Protein AF-A0A966Y9G6-F1 (afdb_monomer)

Foldseek 3Di:
DVVVLVVLVCCCPVVVDPSCSVVAAPDWDFAAAPPRDIDGANDPPGPLWDWQKFWAFPPQETASDQADPPTWWDKDKQAPVDPFDWGKHKYFFFQFKWKFWHKKKWKWWKAKQFQKFKKKKWKWKAALVGDIDTFWIKIDIQQFQAFDPVPADNRGTHTDRPGGGTGDRPGIDIHMIIIDTGTYIRGGRIMIMMMIGQALPDDDPDPVSVVVHDDDGDHHMMMMITTCHPVTGIIMITTINDDCSPRPRPQDDPDPNDDDVVLVVVCVVVQLLQQCADVVLVGNVHDPVVNVVVLVVVCVVPNNSSVQSSQQSVQLNCQCPVDDPVSNCVQRVPPRHDTDDDGPDPPDDWDDPPDDIDD

Nearest PDB structures (foldseek):
  3ib3-assembly2_B  TM=8.343E-01  e=1.376E-18  Staphylococcus aureus subsp. aureus COL
  3i2i-assembly1_A-2  TM=7.876E-01  e=1.820E-18  Rhodococcus sp. MB1 'Bresler 1999'
  1l7q-assembly1_A  TM=7.956E-01  e=2.153E-18  Rhodococcus sp. MB1
  9k48-assembly1_A  TM=7.858E-01  e=2.692E-18  Rhodococcus sp. MB1 'Bresler 1999'
  4p08-assembly1_A  TM=7.823E-01  e=4.979E-18  Rhodococcus sp. MB1

Structure (mmCIF, N/CA/C/O backbone):
data_AF-A0A966Y9G6-F1
#
_entry.id   AF-A0A966Y9G6-F1
#
loop_
_atom_site.group_PDB
_atom_site.id
_atom_site.type_symbol
_atom_site.label_atom_id
_atom_site.label_alt_id
_atom_site.label_comp_id
_atom_site.label_asym_id
_atom_site.label_entity_id
_atom_site.label_seq_id
_atom_site.pdbx_PDB_ins_code
_atom_site.Cartn_x
_atom_site.Cartn_y
_atom_site.Cartn_z
_atom_site.occupancy
_atom_site.B_iso_or_equiv
_atom_site.auth_seq_id
_atom_site.auth_comp_id
_atom_site.auth_asym_id
_atom_site.auth_atom_id
_atom_site.pdbx_PDB_model_num
ATOM 1 N N . GLN A 1 1 ? 2.315 17.376 25.810 1.00 53.72 1 GLN A N 1
ATOM 2 C CA . GLN A 1 1 ? 1.735 16.087 26.244 1.00 53.72 1 GLN A CA 1
ATOM 3 C C . GLN A 1 1 ? 2.828 15.074 26.586 1.00 53.72 1 GLN A C 1
ATOM 5 O O . GLN A 1 1 ? 2.865 14.644 27.729 1.00 53.72 1 GLN A O 1
ATOM 10 N N . TYR A 1 2 ? 3.790 14.818 25.686 1.00 60.12 2 TYR A N 1
ATOM 11 C CA . TYR A 1 2 ? 4.911 13.884 25.912 1.00 60.12 2 TYR A CA 1
ATOM 12 C C . TYR A 1 2 ? 5.697 14.087 27.218 1.00 60.12 2 TYR A C 1
ATOM 14 O O . TYR A 1 2 ? 5.968 13.121 27.918 1.00 60.12 2 TYR A O 1
ATOM 22 N N . ALA A 1 3 ? 5.987 15.334 27.609 1.00 72.00 3 ALA A N 1
ATOM 23 C CA . ALA A 1 3 ? 6.750 15.610 28.831 1.00 72.00 3 ALA A CA 1
ATOM 24 C C . ALA A 1 3 ? 6.091 15.055 30.112 1.00 72.00 3 ALA A C 1
ATOM 26 O O . ALA A 1 3 ? 6.795 14.585 31.000 1.00 72.00 3 ALA A O 1
ATOM 27 N N . PHE A 1 4 ? 4.755 15.063 30.207 1.00 81.69 4 PHE A N 1
ATOM 28 C CA . PHE A 1 4 ? 4.053 14.553 31.390 1.00 81.69 4 PHE A CA 1
ATOM 29 C C . PHE A 1 4 ? 4.062 13.024 31.457 1.00 81.69 4 PHE A C 1
ATOM 31 O O . PHE A 1 4 ? 4.196 12.464 32.540 1.00 81.69 4 PHE A O 1
ATOM 38 N N . GLU A 1 5 ? 3.954 12.343 30.316 1.00 83.88 5 GLU A N 1
ATOM 39 C CA . GLU A 1 5 ? 4.012 10.878 30.269 1.00 83.88 5 GLU A CA 1
ATOM 40 C C . GLU A 1 5 ? 5.420 10.365 30.546 1.00 83.88 5 GLU A C 1
ATOM 42 O O . GLU A 1 5 ? 5.580 9.457 31.359 1.00 83.88 5 GLU A O 1
ATOM 47 N N . SER A 1 6 ? 6.443 11.006 29.969 1.00 87.94 6 SER A N 1
ATOM 48 C CA . SER A 1 6 ? 7.838 10.687 30.279 1.00 87.94 6 SER A CA 1
ATOM 49 C C . SER A 1 6 ? 8.142 10.888 31.765 1.00 87.94 6 SER A C 1
ATOM 51 O O . SER A 1 6 ? 8.786 10.038 32.372 1.00 87.94 6 SER A O 1
ATOM 53 N N . LEU A 1 7 ? 7.642 11.966 32.383 1.00 92.00 7 LEU A N 1
ATOM 54 C CA . LEU A 1 7 ? 7.804 12.187 33.823 1.00 92.00 7 LEU A CA 1
ATOM 55 C C . LEU A 1 7 ? 7.088 11.122 34.659 1.00 92.00 7 LEU A C 1
ATOM 57 O O . LEU A 1 7 ? 7.701 10.595 35.578 1.00 92.00 7 LEU A O 1
ATOM 61 N N . ARG A 1 8 ? 5.838 10.756 34.336 1.00 91.44 8 ARG A N 1
ATOM 62 C CA . ARG A 1 8 ? 5.116 9.677 35.042 1.00 91.44 8 ARG A CA 1
ATOM 63 C C . ARG A 1 8 ? 5.851 8.340 34.951 1.00 91.44 8 ARG A C 1
ATOM 65 O O . ARG A 1 8 ? 5.921 7.627 35.949 1.00 91.44 8 ARG A O 1
ATOM 72 N N . TRP A 1 9 ? 6.408 8.025 33.781 1.00 92.75 9 TRP A N 1
ATOM 73 C CA . TRP A 1 9 ? 7.211 6.824 33.558 1.00 92.75 9 TRP A CA 1
ATOM 74 C C . TRP A 1 9 ? 8.491 6.829 34.397 1.00 92.75 9 TRP A C 1
ATOM 76 O O . TRP A 1 9 ? 8.753 5.885 35.140 1.00 92.75 9 TRP A O 1
ATOM 86 N N . PHE A 1 10 ? 9.277 7.907 34.329 1.00 95.00 10 PHE A N 1
ATOM 87 C CA . PHE A 1 10 ? 10.514 8.008 35.100 1.00 95.00 10 PHE A CA 1
ATOM 88 C C . PHE A 1 10 ? 10.262 8.071 36.607 1.00 95.00 10 PHE A C 1
ATOM 90 O O . PHE A 1 10 ? 11.001 7.448 37.360 1.00 95.00 10 PHE A O 1
ATOM 97 N N . ASP A 1 11 ? 9.221 8.758 37.070 1.00 95.69 11 ASP A N 1
ATOM 98 C CA . ASP A 1 11 ? 8.869 8.786 38.491 1.00 95.69 11 ASP A CA 1
ATOM 99 C C . ASP A 1 11 ? 8.455 7.398 38.998 1.00 95.69 11 ASP A C 1
ATOM 101 O O . ASP A 1 11 ? 8.814 7.034 40.119 1.00 95.69 11 ASP A O 1
ATOM 105 N N . HIS A 1 12 ? 7.786 6.595 38.168 1.00 95.06 12 HIS A N 1
ATOM 106 C CA . HIS A 1 12 ? 7.471 5.211 38.509 1.00 95.06 12 HIS A CA 1
ATOM 107 C C . HIS A 1 12 ? 8.729 4.352 38.649 1.00 95.06 12 HIS A C 1
ATOM 109 O O . HIS A 1 12 ? 8.988 3.794 39.714 1.00 95.06 12 HIS A O 1
ATOM 115 N N . TRP A 1 13 ? 9.561 4.303 37.608 1.00 95.69 13 TRP A N 1
ATOM 116 C CA . TRP A 1 13 ? 10.698 3.381 37.561 1.00 95.69 13 TRP A CA 1
ATOM 117 C C . TRP A 1 13 ? 11.932 3.851 38.334 1.00 95.69 13 TRP A C 1
ATOM 119 O O . TRP A 1 13 ? 12.665 3.025 38.871 1.00 95.69 13 TRP A O 1
ATOM 129 N N . LEU A 1 14 ? 12.191 5.160 38.389 1.00 97.19 14 LEU A N 1
ATOM 130 C CA . LEU A 1 14 ? 13.406 5.714 39.001 1.00 97.19 14 LEU A CA 1
ATOM 131 C C . LEU A 1 14 ? 13.189 6.207 40.431 1.00 97.19 14 LEU A C 1
ATOM 133 O O . LEU A 1 14 ? 14.146 6.237 41.202 1.00 97.19 14 LEU A O 1
ATOM 137 N N . LYS A 1 15 ? 11.965 6.617 40.793 1.00 96.38 15 LYS A N 1
ATOM 138 C CA . LYS A 1 15 ? 11.650 7.106 42.149 1.00 96.38 15 LYS A CA 1
ATOM 139 C C . LYS A 1 15 ? 10.770 6.149 42.952 1.00 96.38 15 LYS A C 1
ATOM 141 O O . LYS A 1 15 ? 10.611 6.366 44.148 1.00 96.38 15 LYS A O 1
ATOM 146 N N . GLY A 1 16 ? 10.225 5.103 42.326 1.00 94.88 16 GLY A N 1
ATOM 147 C CA . GLY A 1 16 ? 9.332 4.147 42.983 1.00 94.88 16 GLY A CA 1
ATOM 148 C C . GLY A 1 16 ? 7.951 4.723 43.309 1.00 94.88 16 GLY A C 1
ATOM 149 O O . GLY A 1 16 ? 7.267 4.195 44.183 1.00 94.88 16 GLY A O 1
ATOM 150 N N . ASN A 1 17 ? 7.545 5.813 42.650 1.00 96.62 17 ASN A N 1
ATOM 151 C CA . ASN A 1 17 ? 6.238 6.421 42.874 1.00 96.62 17 ASN A CA 1
ATOM 152 C C . ASN A 1 17 ? 5.146 5.638 42.130 1.00 96.62 17 ASN A C 1
ATOM 154 O O . ASN A 1 17 ? 5.299 5.291 40.959 1.00 96.62 17 ASN A O 1
ATOM 158 N N . ASP A 1 18 ? 3.992 5.435 42.758 1.00 93.19 18 ASP A N 1
ATOM 159 C CA . ASP A 1 18 ? 2.810 5.001 42.016 1.00 93.19 18 ASP A CA 1
ATOM 160 C C . ASP A 1 18 ? 2.221 6.194 41.251 1.00 93.19 18 ASP A C 1
ATOM 162 O O . ASP A 1 18 ? 1.595 7.088 41.821 1.00 93.19 18 ASP A O 1
ATOM 166 N N . THR A 1 19 ? 2.497 6.250 39.948 1.00 91.94 19 THR A N 1
ATOM 167 C CA . THR A 1 19 ? 2.011 7.305 39.052 1.00 91.94 19 THR A CA 1
ATOM 168 C C . THR A 1 19 ? 0.819 6.851 38.206 1.00 91.94 19 THR A C 1
ATOM 170 O O . THR A 1 19 ? 0.381 7.608 37.329 1.00 91.94 19 THR A O 1
ATOM 173 N N . GLY A 1 20 ? 0.337 5.614 38.397 1.00 90.81 20 GLY A N 1
ATOM 174 C CA . GLY A 1 20 ? -0.663 4.950 37.553 1.00 90.81 20 GLY A CA 1
ATOM 175 C C . GLY A 1 20 ? -0.256 4.810 36.080 1.00 90.81 20 GLY A C 1
ATOM 176 O O . GLY A 1 20 ? -1.109 4.730 35.197 1.00 90.81 20 GLY A O 1
ATOM 177 N N . VAL A 1 21 ? 1.044 4.920 35.757 1.00 88.75 21 VAL A N 1
ATOM 178 C CA . VAL A 1 21 ? 1.527 4.844 34.362 1.00 88.75 21 VAL A CA 1
ATOM 179 C C . VAL A 1 21 ? 1.330 3.449 33.767 1.00 88.75 21 VAL A C 1
ATOM 181 O O . VAL A 1 21 ? 1.119 3.339 32.565 1.00 88.75 21 VAL A O 1
ATOM 184 N N . MET A 1 22 ? 1.330 2.421 34.619 1.00 90.38 22 MET A N 1
ATOM 185 C CA . MET A 1 22 ? 1.105 1.023 34.247 1.00 90.38 22 MET A CA 1
ATOM 186 C C . MET A 1 22 ? -0.384 0.650 34.138 1.00 90.38 22 MET A C 1
ATOM 188 O O . MET A 1 22 ? -0.691 -0.442 33.680 1.00 90.38 22 MET A O 1
ATOM 192 N N . ASP A 1 23 ? -1.301 1.543 34.528 1.00 90.38 23 ASP A N 1
ATOM 193 C CA . ASP A 1 23 ? -2.754 1.310 34.433 1.00 90.38 23 ASP A CA 1
ATOM 194 C C . ASP A 1 23 ? -3.323 1.710 33.060 1.00 90.38 23 ASP A C 1
ATOM 196 O O . ASP A 1 23 ? -4.492 1.470 32.754 1.00 90.38 23 ASP A O 1
ATOM 200 N N . GLY A 1 24 ? -2.519 2.417 32.261 1.00 83.06 24 GLY A N 1
ATOM 201 C CA . GLY A 1 24 ? -2.896 2.894 3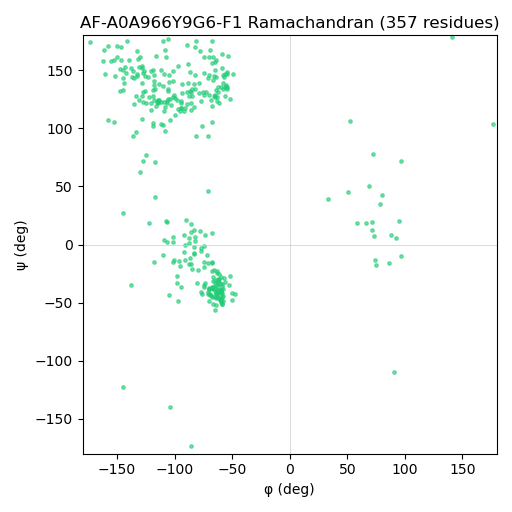0.938 1.00 83.06 24 GLY A CA 1
ATOM 202 C C . GLY A 1 24 ? -2.733 1.828 29.850 1.00 83.06 24 GLY A C 1
ATOM 203 O O . GLY A 1 24 ? -2.133 0.786 30.083 1.00 83.06 24 GLY A O 1
ATOM 204 N N . PRO A 1 25 ? -3.239 2.098 28.637 1.00 88.31 25 PRO A N 1
ATOM 205 C CA . PRO A 1 25 ? -3.020 1.224 27.487 1.00 88.31 25 PRO A CA 1
ATOM 206 C C . PRO A 1 25 ? -1.540 1.188 27.080 1.00 88.31 25 PRO A C 1
ATOM 208 O O . PRO A 1 25 ? -0.871 2.229 27.096 1.00 88.31 25 PRO A O 1
ATOM 211 N N . ASP A 1 26 ? -1.081 0.019 26.627 1.00 89.88 26 ASP A N 1
ATOM 212 C CA . ASP A 1 26 ? 0.295 -0.219 26.168 1.00 89.88 26 ASP A CA 1
ATOM 213 C C . ASP A 1 26 ? 0.657 0.634 24.944 1.00 89.88 26 ASP A C 1
ATOM 215 O O . ASP A 1 26 ? 1.797 1.079 24.791 1.00 89.88 26 ASP A O 1
ATOM 219 N N . VAL A 1 27 ? -0.330 0.929 24.090 1.00 92.12 27 VAL A N 1
ATOM 220 C CA . VAL A 1 27 ? -0.160 1.744 22.886 1.00 92.12 27 VAL A CA 1
ATOM 221 C C . VAL A 1 27 ? -1.144 2.908 22.881 1.00 92.12 27 VAL A C 1
ATOM 223 O O . VAL A 1 27 ? -2.350 2.740 23.075 1.00 92.12 27 VAL A O 1
ATOM 226 N N . ARG A 1 28 ? -0.631 4.111 22.597 1.00 90.50 28 ARG A N 1
ATOM 227 C CA . ARG A 1 28 ? -1.431 5.303 22.281 1.00 90.50 28 ARG A CA 1
ATOM 228 C C . ARG A 1 28 ? -0.905 5.966 21.023 1.00 90.50 28 ARG A C 1
ATOM 230 O O . ARG A 1 28 ? 0.264 6.335 20.954 1.00 90.50 28 ARG A O 1
ATOM 237 N N . LEU A 1 29 ? -1.785 6.137 20.046 1.00 91.50 29 LEU A N 1
ATOM 238 C CA . LEU A 1 29 ? -1.455 6.691 18.739 1.00 91.50 29 LEU A CA 1
ATOM 239 C C . LEU A 1 29 ? -2.469 7.759 18.335 1.00 91.50 29 LEU A C 1
ATOM 241 O O . LEU A 1 29 ? -3.643 7.694 18.701 1.00 91.50 29 LEU A O 1
ATOM 245 N N . PHE A 1 30 ? -1.998 8.763 17.606 1.00 90.56 30 PHE A N 1
ATOM 246 C CA . PHE A 1 30 ? -2.841 9.827 17.076 1.00 90.56 30 PHE A CA 1
ATOM 247 C C . PHE A 1 30 ? -3.265 9.467 15.654 1.00 90.56 30 PHE A C 1
ATOM 249 O O . PHE A 1 30 ? -2.411 9.229 14.800 1.00 90.56 30 PHE A O 1
ATOM 256 N N . VAL A 1 31 ? -4.571 9.418 15.406 1.00 92.75 31 VAL A N 1
ATOM 257 C CA . VAL A 1 31 ? -5.126 9.025 14.110 1.00 92.75 31 VAL A CA 1
ATOM 258 C C . VAL A 1 31 ? -5.387 10.273 13.273 1.00 92.75 31 VAL A C 1
ATOM 260 O O . VAL A 1 31 ? -6.193 11.133 13.631 1.00 92.75 31 VAL A O 1
ATOM 263 N N . THR A 1 32 ? -4.694 10.376 12.141 1.00 92.06 32 THR A N 1
ATOM 264 C CA . THR A 1 32 ? -4.855 11.485 11.188 1.00 92.06 32 THR A CA 1
ATOM 265 C C . THR A 1 32 ? -5.946 11.190 10.152 1.00 92.06 32 THR A C 1
ATOM 267 O O . THR A 1 32 ? -6.507 10.097 10.130 1.00 92.06 32 THR A O 1
ATOM 270 N N . GLY A 1 33 ? -6.317 12.174 9.326 1.00 84.62 33 GLY A N 1
ATOM 271 C CA . GLY A 1 33 ? -7.320 12.016 8.256 1.00 84.62 33 GLY A CA 1
ATOM 272 C C . GLY A 1 33 ? -8.781 11.926 8.725 1.00 84.62 33 GLY A C 1
ATOM 273 O O . GLY A 1 33 ? -9.696 12.087 7.922 1.00 84.62 33 GLY A O 1
ATOM 274 N N . GLY A 1 34 ? -9.015 11.719 10.024 1.00 81.94 34 GLY A N 1
ATOM 275 C CA . GLY A 1 34 ? -10.329 11.736 10.670 1.00 81.94 34 GLY A CA 1
ATOM 276 C C . GLY A 1 34 ? -10.596 13.009 11.478 1.00 81.94 34 GLY A C 1
ATOM 277 O O . GLY A 1 34 ? -10.224 14.111 11.091 1.00 81.94 34 GLY A O 1
ATOM 278 N N . ASP A 1 35 ? -11.222 12.832 12.639 1.00 82.38 35 ASP A N 1
ATOM 279 C CA . ASP A 1 35 ? -11.492 13.878 13.633 1.00 82.38 35 ASP A CA 1
ATOM 280 C C . ASP A 1 35 ? -10.246 14.307 14.434 1.00 82.38 35 ASP A C 1
ATOM 282 O O . ASP A 1 35 ? -10.333 15.198 15.277 1.00 82.38 35 ASP A O 1
ATOM 286 N N . GLY A 1 36 ? -9.085 13.695 14.170 1.00 77.62 36 GLY A N 1
ATOM 287 C CA . GLY A 1 36 ? -7.853 13.952 14.913 1.00 77.62 36 GLY A CA 1
ATOM 288 C C . GLY A 1 36 ? -7.937 13.420 16.341 1.00 77.62 36 GLY A C 1
ATOM 289 O O . GLY A 1 36 ? -7.678 14.153 17.297 1.00 77.62 36 GLY A O 1
ATOM 290 N N . SER A 1 37 ? -8.343 12.159 16.492 1.00 87.44 37 SER A N 1
ATOM 291 C CA . SER A 1 37 ? -8.532 11.507 17.787 1.00 87.44 37 SER A CA 1
ATOM 292 C C . SER A 1 37 ? -7.328 10.657 18.206 1.00 87.44 37 SER A C 1
ATOM 294 O O . SER A 1 37 ? -6.541 10.164 17.394 1.00 87.44 37 SER A O 1
ATOM 296 N N . TRP A 1 38 ? -7.172 10.490 19.519 1.00 90.00 38 TRP A N 1
ATOM 297 C CA . TRP A 1 38 ? -6.234 9.528 20.090 1.00 90.00 38 TRP A CA 1
ATOM 298 C C . TRP A 1 38 ? -6.906 8.160 20.180 1.00 90.00 38 TRP A C 1
ATOM 300 O O . TRP A 1 38 ? -8.003 8.049 20.727 1.00 90.00 38 TRP A O 1
ATOM 310 N N . LYS A 1 39 ? -6.222 7.122 19.702 1.00 91.12 39 LYS A N 1
ATOM 311 C CA . LYS A 1 39 ? -6.636 5.725 19.830 1.00 91.12 39 LYS A CA 1
ATOM 312 C C . LYS A 1 39 ? -5.705 4.997 20.796 1.00 91.12 39 LYS A C 1
ATOM 314 O O . LYS A 1 39 ? -4.487 5.180 20.766 1.00 91.12 39 LYS A O 1
ATOM 319 N N . ALA A 1 40 ? -6.305 4.203 21.672 1.00 92.62 40 ALA A N 1
ATOM 320 C CA . ALA A 1 40 ? -5.624 3.339 22.623 1.00 92.62 40 ALA A CA 1
ATOM 321 C C . ALA A 1 40 ? -5.704 1.886 22.152 1.00 92.62 40 ALA A C 1
ATOM 323 O O . ALA A 1 40 ? -6.722 1.487 21.587 1.00 92.62 40 ALA A O 1
ATOM 324 N N . ALA A 1 41 ? -4.660 1.105 22.414 1.00 92.62 41 ALA A N 1
ATOM 325 C CA . ALA A 1 41 ? -4.630 -0.315 22.099 1.00 92.62 41 ALA A CA 1
ATOM 326 C C . ALA A 1 41 ? -3.750 -1.104 23.068 1.00 92.62 41 ALA A C 1
ATOM 328 O O . ALA A 1 41 ? -2.916 -0.534 23.774 1.00 92.62 41 ALA A O 1
ATOM 329 N N . ALA A 1 42 ? -3.972 -2.417 23.092 1.00 91.75 42 ALA A N 1
ATOM 330 C CA . ALA A 1 42 ? -3.265 -3.348 23.965 1.00 91.75 42 ALA A CA 1
ATOM 331 C C . ALA A 1 42 ? -1.950 -3.873 23.368 1.00 91.75 42 ALA A C 1
ATOM 333 O O . ALA A 1 42 ? -1.149 -4.424 24.103 1.00 91.75 42 ALA A O 1
ATOM 334 N N . ASP A 1 43 ? -1.730 -3.746 22.056 1.00 92.69 43 ASP A N 1
ATOM 335 C CA . ASP A 1 43 ? -0.513 -4.248 21.413 1.00 92.69 43 ASP A CA 1
ATOM 336 C C . ASP A 1 43 ? -0.241 -3.529 20.081 1.00 92.69 43 ASP A C 1
ATOM 338 O O . ASP A 1 43 ? -1.073 -2.754 19.588 1.00 92.69 43 ASP A O 1
ATOM 342 N N . TRP A 1 44 ? 0.937 -3.784 19.511 1.00 92.94 44 TRP A N 1
ATOM 343 C CA . TRP A 1 44 ? 1.367 -3.300 18.208 1.00 92.94 44 TRP A CA 1
ATOM 344 C C . TRP A 1 44 ? 2.006 -4.415 17.351 1.00 92.94 44 TRP A C 1
ATOM 346 O O . TRP A 1 44 ? 3.009 -5.000 17.768 1.00 92.94 44 TRP A O 1
ATOM 356 N N . PRO A 1 45 ? 1.559 -4.636 16.094 1.00 94.62 45 PRO A N 1
ATOM 357 C CA . PRO A 1 45 ? 0.439 -3.985 15.397 1.00 94.62 45 PRO A CA 1
ATOM 358 C C . PRO A 1 45 ? -0.907 -4.148 16.114 1.00 94.62 45 PRO A C 1
ATOM 360 O O . PRO A 1 45 ? -1.033 -4.984 17.004 1.00 94.62 45 PRO A O 1
ATOM 363 N N . LEU A 1 46 ? -1.905 -3.339 15.744 1.00 94.31 46 LEU A N 1
ATOM 364 C CA . LEU A 1 46 ? -3.212 -3.390 16.403 1.00 94.31 46 LEU A CA 1
ATOM 365 C C . LEU A 1 46 ? -3.816 -4.806 16.296 1.00 94.31 46 LEU A C 1
ATOM 367 O O . LEU A 1 46 ? -3.799 -5.362 15.194 1.00 94.31 46 LEU A O 1
ATOM 371 N N . PRO A 1 47 ? -4.360 -5.398 17.377 1.00 91.94 47 PRO A N 1
ATOM 372 C CA . PRO A 1 47 ? -4.907 -6.759 17.343 1.00 91.94 47 PRO A CA 1
ATOM 373 C C . PRO A 1 47 ? -6.014 -6.969 16.301 1.00 91.94 47 PRO A C 1
ATOM 375 O O . PRO A 1 47 ? -6.176 -8.073 15.790 1.00 91.94 47 PRO A O 1
ATOM 378 N N . GLU A 1 48 ? -6.765 -5.916 15.975 1.00 91.19 48 GLU A N 1
ATOM 379 C CA . GLU A 1 48 ? -7.815 -5.920 14.953 1.00 91.19 48 GLU A CA 1
ATOM 380 C C . GLU A 1 48 ? -7.305 -5.744 13.510 1.00 91.19 48 GLU A C 1
ATOM 382 O O . GLU A 1 48 ? -8.113 -5.652 12.588 1.00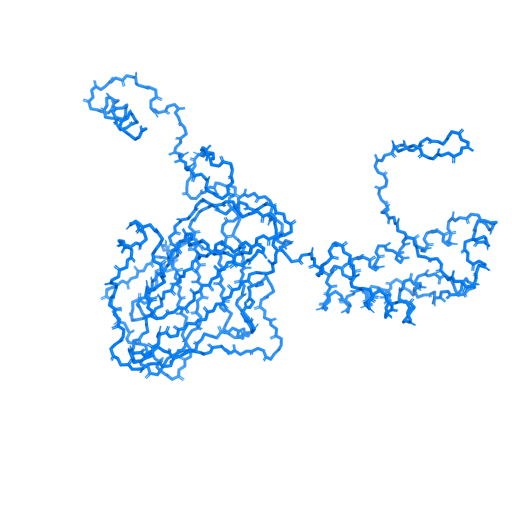 91.19 48 GLU A O 1
ATOM 387 N N . THR A 1 49 ? -5.987 -5.660 13.296 1.00 93.94 49 THR A N 1
ATOM 388 C CA . THR A 1 49 ? -5.409 -5.429 11.965 1.00 93.94 49 THR A CA 1
ATOM 389 C C . THR A 1 49 ? -5.690 -6.595 11.023 1.00 93.94 49 THR A C 1
ATOM 391 O O . THR A 1 49 ? -5.319 -7.738 11.294 1.00 93.94 49 THR A O 1
ATOM 394 N N . VAL A 1 50 ? -6.252 -6.276 9.860 1.00 93.12 50 VAL A N 1
ATOM 395 C CA . VAL A 1 50 ? -6.376 -7.174 8.712 1.00 93.12 50 VAL A CA 1
ATOM 396 C C . VAL A 1 50 ? -5.539 -6.613 7.567 1.00 93.12 50 VAL A C 1
ATOM 398 O O . VAL A 1 50 ? -5.717 -5.470 7.152 1.00 93.12 50 VAL A O 1
ATOM 401 N N . TRP A 1 51 ? -4.594 -7.405 7.059 1.00 92.62 51 TRP A N 1
ATOM 402 C CA . TRP A 1 51 ? -3.769 -7.008 5.917 1.00 92.62 51 TRP A CA 1
ATOM 403 C C . TRP A 1 51 ? -4.479 -7.343 4.608 1.00 92.62 51 TRP A C 1
ATOM 405 O O . TRP A 1 51 ? -4.678 -8.516 4.298 1.00 92.62 51 TRP A O 1
ATOM 415 N N . HIS A 1 52 ? -4.822 -6.311 3.840 1.00 92.81 52 HIS A N 1
ATOM 416 C CA . HIS A 1 52 ? -5.439 -6.442 2.522 1.00 92.81 52 HIS A CA 1
ATOM 417 C C . HIS A 1 52 ? -4.395 -6.261 1.413 1.00 92.81 52 HIS A C 1
ATOM 419 O O . HIS A 1 52 ? -3.696 -5.239 1.415 1.00 92.81 52 HIS A O 1
ATOM 425 N N . PRO A 1 53 ? -4.275 -7.216 0.474 1.00 94.38 53 PRO A N 1
ATOM 426 C CA . PRO A 1 53 ? -3.394 -7.081 -0.675 1.00 94.38 53 PRO A CA 1
ATOM 427 C C . PRO A 1 53 ? -4.031 -6.189 -1.747 1.00 94.38 53 PRO A C 1
ATOM 429 O O . PRO A 1 53 ? -5.166 -6.401 -2.162 1.00 94.38 53 PRO A O 1
ATOM 432 N N . PHE A 1 54 ? -3.267 -5.213 -2.226 1.00 95.94 54 PHE A N 1
ATOM 433 C CA . PHE A 1 54 ? -3.576 -4.402 -3.396 1.00 95.94 54 PHE A CA 1
ATOM 434 C C . PHE A 1 54 ? -2.485 -4.596 -4.443 1.00 95.94 54 PHE A C 1
ATOM 436 O O . PHE A 1 54 ? -1.387 -4.045 -4.331 1.00 95.94 54 PHE A O 1
ATOM 443 N N . TYR A 1 55 ? -2.782 -5.398 -5.449 1.00 96.38 55 TYR A N 1
ATOM 444 C CA . TYR A 1 55 ? -1.926 -5.663 -6.588 1.00 96.38 55 TYR A CA 1
ATOM 445 C C . TYR A 1 55 ? -1.849 -4.439 -7.498 1.00 96.38 55 TYR A C 1
ATOM 447 O O . TYR A 1 55 ? -2.797 -3.659 -7.634 1.00 96.38 55 TYR A O 1
ATOM 455 N N . LEU A 1 56 ? -0.661 -4.226 -8.052 1.00 97.56 56 LEU A N 1
ATOM 456 C CA . LEU A 1 56 ? -0.387 -3.167 -9.014 1.00 97.56 56 LEU A CA 1
ATOM 457 C C . LEU A 1 56 ? -0.820 -3.645 -10.388 1.00 97.56 56 LEU A C 1
ATOM 459 O O . LEU A 1 56 ? -0.651 -4.814 -10.687 1.00 97.56 56 LEU A O 1
ATOM 463 N N . HIS A 1 57 ? -1.307 -2.737 -11.228 1.00 95.12 57 HIS A N 1
ATOM 464 C CA . HIS A 1 57 ? -1.788 -3.093 -12.558 1.00 95.12 57 HIS A CA 1
ATOM 465 C C . HIS A 1 57 ? -1.550 -2.004 -13.593 1.00 95.12 57 HIS A C 1
ATOM 467 O O . HIS A 1 57 ? -1.197 -0.854 -13.289 1.00 95.12 57 HIS A O 1
ATOM 473 N N . SER A 1 58 ? -1.789 -2.373 -14.849 1.00 91.31 58 SER A N 1
ATOM 474 C CA . SER A 1 58 ? -1.757 -1.450 -15.975 1.00 91.31 58 SER A CA 1
ATOM 475 C C . SER A 1 58 ? -2.678 -0.235 -15.758 1.00 91.31 58 SER A C 1
ATOM 477 O O . SER A 1 58 ? -3.689 -0.283 -15.060 1.00 91.31 58 SER A O 1
ATOM 479 N N . GLY A 1 59 ? -2.288 0.918 -16.310 1.00 91.94 59 GLY A N 1
ATOM 480 C CA . GLY A 1 59 ? -3.044 2.167 -16.141 1.00 91.94 59 GLY A CA 1
ATOM 481 C C . GLY A 1 59 ? -2.940 2.815 -14.752 1.00 91.94 59 GLY A C 1
ATOM 482 O O . GLY A 1 59 ? -3.629 3.803 -14.509 1.00 91.94 59 GLY A O 1
ATOM 483 N N . GLY A 1 60 ? -2.074 2.311 -13.863 1.00 94.69 60 GLY A N 1
ATOM 484 C CA . GLY A 1 60 ? -1.872 2.896 -12.534 1.00 94.69 60 GLY A CA 1
ATOM 485 C C . GLY A 1 60 ? -2.971 2.516 -11.541 1.00 94.69 60 GLY A C 1
ATOM 486 O O . GLY A 1 60 ? -3.355 3.326 -10.698 1.00 94.69 60 GLY A O 1
ATOM 487 N N . LEU A 1 61 ? -3.504 1.300 -11.643 1.00 94.31 61 LEU A N 1
ATOM 488 C CA . LEU A 1 61 ? -4.535 0.793 -10.741 1.00 94.31 61 LEU A CA 1
ATOM 489 C C . LEU A 1 61 ? -3.910 -0.003 -9.583 1.00 94.31 61 LEU A C 1
ATOM 491 O O . LEU A 1 61 ? -2.986 -0.786 -9.793 1.00 94.31 61 LEU A O 1
ATOM 495 N N . LEU A 1 62 ? -4.433 0.205 -8.373 1.00 94.38 62 LEU A N 1
ATOM 496 C CA . LEU A 1 62 ? -4.292 -0.704 -7.233 1.00 94.38 62 LEU A CA 1
ATOM 497 C C . LEU A 1 62 ? -5.608 -1.459 -7.036 1.00 94.38 62 LEU A C 1
ATOM 499 O O . LEU A 1 62 ? -6.655 -0.822 -6.891 1.00 94.38 62 LEU A O 1
ATOM 503 N N . SER A 1 63 ? -5.563 -2.789 -7.018 1.00 91.38 63 SER A N 1
ATOM 504 C CA . SER A 1 63 ? -6.758 -3.636 -6.947 1.00 91.38 63 SER A CA 1
ATOM 505 C C . SER A 1 63 ? -6.536 -4.872 -6.087 1.00 91.38 63 SER A C 1
ATOM 507 O O . SER A 1 63 ? -5.428 -5.370 -5.986 1.00 91.38 63 SER A O 1
ATOM 509 N N . GLU A 1 64 ? -7.598 -5.398 -5.490 1.00 88.94 64 GLU A N 1
ATOM 510 C CA . GLU A 1 64 ? -7.554 -6.683 -4.775 1.00 88.94 64 GLU A CA 1
ATOM 511 C C . GLU A 1 64 ? -7.497 -7.882 -5.732 1.00 88.94 64 GLU A C 1
ATOM 513 O O . GLU A 1 64 ? -7.189 -9.000 -5.326 1.00 88.94 64 GLU A O 1
ATOM 518 N N . HIS A 1 65 ? -7.801 -7.652 -7.010 1.00 85.31 65 HIS A N 1
ATOM 519 C CA . HIS A 1 65 ? -7.676 -8.658 -8.054 1.00 85.31 65 HIS A CA 1
ATOM 520 C C . HIS A 1 65 ? -6.198 -8.949 -8.322 1.00 85.31 65 HIS A C 1
ATOM 522 O O . HIS A 1 65 ? -5.442 -8.023 -8.549 1.00 85.31 65 HIS A O 1
ATOM 528 N N . GLU A 1 66 ? -5.772 -10.211 -8.312 1.00 83.75 66 GLU A N 1
ATOM 529 C CA . GLU A 1 66 ? -4.339 -10.540 -8.344 1.00 83.75 66 GLU A CA 1
ATOM 530 C C . GLU A 1 66 ? -3.648 -10.252 -9.685 1.00 83.75 66 GLU A C 1
ATOM 532 O O . GLU A 1 66 ? -2.505 -9.806 -9.706 1.00 83.75 66 GLU A O 1
ATOM 537 N N . HIS A 1 67 ? -4.316 -10.500 -10.812 1.00 83.25 67 HIS A N 1
ATOM 538 C CA . HIS A 1 67 ? -3.738 -10.302 -12.147 1.00 83.25 67 HIS A CA 1
ATOM 539 C C . HIS A 1 67 ? -4.835 -10.196 -13.202 1.00 83.25 67 HIS A C 1
ATOM 541 O O . HIS A 1 67 ? -5.834 -10.900 -13.100 1.00 83.25 67 HIS A O 1
ATOM 547 N N . TRP A 1 68 ? -4.652 -9.403 -14.259 1.00 81.88 68 TRP A N 1
ATOM 548 C CA . TRP A 1 68 ? -5.483 -9.520 -15.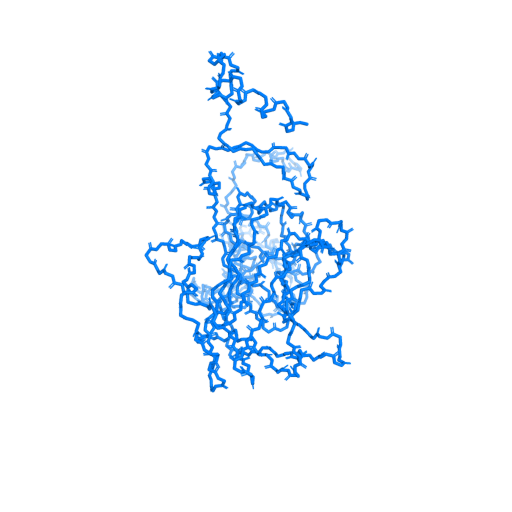463 1.00 81.88 68 TRP A CA 1
ATOM 549 C C . TRP A 1 68 ? -4.765 -10.280 -16.587 1.00 81.88 68 TRP A C 1
ATOM 551 O O . TRP A 1 68 ? -3.536 -10.229 -16.698 1.00 81.88 68 TRP A O 1
ATOM 561 N N . PRO A 1 69 ? -5.505 -10.998 -17.457 1.00 78.00 69 PRO A N 1
ATOM 562 C CA . PRO A 1 69 ? -4.910 -11.631 -18.625 1.00 78.00 69 PRO A CA 1
ATOM 563 C C . PRO A 1 69 ? -4.153 -10.613 -19.483 1.00 78.00 69 PRO A C 1
ATOM 565 O O . PRO A 1 69 ? -4.668 -9.537 -19.780 1.00 78.00 69 PRO A O 1
ATOM 568 N N . HIS A 1 70 ? -2.954 -10.990 -19.929 1.00 80.69 70 HIS A N 1
ATOM 569 C CA . HIS A 1 70 ? -2.094 -10.177 -20.802 1.00 80.69 70 HIS A CA 1
ATOM 570 C C . HIS A 1 70 ? -1.546 -8.885 -20.178 1.00 80.69 70 HIS A C 1
ATOM 572 O O . HIS A 1 70 ? -1.079 -8.007 -20.910 1.00 80.69 70 HIS A O 1
ATOM 578 N N . GLU A 1 71 ? -1.554 -8.769 -18.850 1.00 86.81 71 GLU A N 1
ATOM 579 C CA . GLU A 1 71 ? -0.759 -7.748 -18.172 1.00 86.81 71 GLU A CA 1
ATOM 580 C C . GLU A 1 71 ? 0.742 -8.038 -18.246 1.00 86.81 71 GLU A C 1
ATOM 582 O O . GLU A 1 71 ? 1.177 -9.139 -18.585 1.00 86.81 71 GLU A O 1
ATOM 587 N N . GLY A 1 72 ? 1.532 -6.994 -18.010 1.00 91.75 72 GLY A N 1
ATOM 588 C CA . GLY A 1 72 ? 2.978 -6.994 -18.198 1.00 91.75 72 GLY A CA 1
ATOM 589 C C . GLY A 1 72 ? 3.650 -6.134 -17.140 1.00 91.75 72 GLY A C 1
ATOM 590 O O . GLY A 1 72 ? 3.481 -6.342 -15.947 1.00 91.75 72 GLY A O 1
ATOM 591 N N . GLY A 1 73 ? 4.405 -5.128 -17.574 1.00 95.69 73 GLY A N 1
ATOM 592 C CA . GLY A 1 73 ? 5.030 -4.171 -16.670 1.00 95.69 73 GLY A CA 1
ATOM 593 C C . GLY A 1 73 ? 4.817 -2.732 -17.109 1.00 95.69 73 GLY A C 1
ATOM 594 O O . GLY A 1 73 ? 4.409 -2.436 -18.232 1.00 95.69 73 GLY A O 1
ATOM 595 N N . SER A 1 74 ? 5.112 -1.809 -16.206 1.00 97.69 74 SER A N 1
ATOM 596 C CA . SER A 1 74 ? 5.158 -0.377 -16.486 1.00 97.69 74 SER A CA 1
ATOM 597 C C . SER A 1 74 ? 6.565 0.137 -16.235 1.00 97.69 74 SER A C 1
ATOM 599 O O . SER A 1 74 ? 7.205 -0.245 -15.255 1.00 97.69 74 SER A O 1
ATOM 601 N N . SER A 1 75 ? 7.062 0.989 -17.129 1.00 97.31 75 SER A N 1
ATOM 602 C CA . SER A 1 75 ? 8.448 1.451 -17.095 1.00 97.31 75 SER A CA 1
ATOM 603 C C . SER A 1 75 ? 8.540 2.959 -16.925 1.00 97.31 75 SER A C 1
ATOM 605 O O . SER A 1 75 ? 7.692 3.707 -17.408 1.00 97.31 75 SER A O 1
ATOM 607 N N . PHE A 1 76 ? 9.613 3.405 -16.285 1.00 96.00 76 PHE A N 1
ATOM 608 C CA . PHE A 1 76 ? 9.983 4.811 -16.196 1.00 96.00 76 PHE A CA 1
ATOM 609 C C . PHE A 1 76 ? 11.497 4.980 -16.347 1.00 96.00 76 PHE A C 1
ATOM 611 O O . PHE A 1 76 ? 12.280 4.049 -16.145 1.00 96.00 76 PHE A O 1
ATOM 618 N N . GLU A 1 77 ? 11.905 6.188 -16.722 1.00 94.94 77 GLU A N 1
ATOM 619 C CA . GLU A 1 77 ? 13.308 6.592 -16.758 1.00 94.94 77 GLU A CA 1
ATOM 620 C C . GLU A 1 77 ? 13.650 7.362 -15.473 1.00 94.94 77 GLU A C 1
ATOM 622 O O . GLU A 1 77 ? 13.024 8.379 -15.165 1.00 94.94 77 GLU A O 1
ATOM 627 N N . ASP A 1 78 ? 14.667 6.915 -14.738 1.00 92.06 78 ASP A N 1
ATOM 628 C CA . ASP A 1 78 ? 15.324 7.716 -13.704 1.00 92.06 78 ASP A CA 1
ATOM 629 C C . ASP A 1 78 ? 16.617 8.311 -14.266 1.00 92.06 78 ASP A C 1
ATOM 631 O O . ASP A 1 78 ? 17.582 7.602 -14.557 1.00 92.06 78 ASP A O 1
ATOM 635 N N . ASN A 1 79 ? 16.630 9.630 -14.438 1.00 87.69 79 ASN A N 1
ATOM 636 C CA . ASN A 1 79 ? 17.718 10.354 -15.074 1.00 87.69 79 ASN A CA 1
ATOM 637 C C . ASN A 1 79 ? 17.907 11.720 -14.406 1.00 87.69 79 ASN A C 1
ATOM 639 O O . ASN A 1 79 ? 16.941 12.453 -14.212 1.00 87.69 79 ASN A O 1
ATOM 643 N N . VAL A 1 80 ? 19.162 12.065 -14.100 1.00 81.69 80 VAL A N 1
ATOM 644 C CA . VAL A 1 80 ? 19.578 13.332 -13.470 1.00 81.69 80 VAL A CA 1
ATOM 645 C C . VAL A 1 80 ? 19.225 14.559 -14.317 1.00 81.69 80 VAL A C 1
ATOM 647 O O . VAL A 1 80 ? 19.012 15.637 -13.773 1.00 81.69 80 VAL A O 1
ATOM 650 N N . TYR A 1 81 ? 19.193 14.409 -15.642 1.00 80.44 81 TYR A N 1
ATOM 651 C CA . TYR A 1 81 ? 18.919 15.506 -16.573 1.00 80.44 81 TYR A CA 1
ATOM 652 C C . TYR A 1 81 ? 17.419 15.742 -16.806 1.00 80.44 81 TYR A C 1
ATOM 654 O O . TYR A 1 81 ? 17.042 16.807 -17.289 1.00 80.44 81 TYR A O 1
ATOM 662 N N . ASN A 1 82 ? 16.576 14.771 -16.445 1.00 77.00 82 ASN A N 1
ATOM 663 C CA . ASN A 1 82 ? 15.118 14.868 -16.487 1.00 77.00 82 ASN A CA 1
ATOM 664 C C . ASN A 1 82 ? 14.575 15.017 -15.053 1.00 77.00 82 ASN A C 1
ATOM 666 O O . ASN A 1 82 ? 15.318 14.940 -14.080 1.00 77.00 82 ASN A O 1
ATOM 670 N N . ALA A 1 83 ? 13.262 15.188 -14.887 1.00 73.44 83 ALA A N 1
ATOM 671 C CA . ALA A 1 83 ? 12.635 15.368 -13.570 1.00 73.44 83 ALA A CA 1
ATOM 672 C C . ALA A 1 83 ? 12.684 14.129 -12.637 1.00 73.44 83 ALA A C 1
ATOM 674 O O . ALA A 1 83 ? 12.029 14.151 -11.601 1.00 73.44 83 ALA A O 1
ATOM 675 N N . ARG A 1 84 ? 13.446 13.078 -12.992 1.00 85.88 84 ARG A N 1
ATOM 676 C CA . ARG A 1 84 ? 13.434 11.721 -12.411 1.00 85.88 84 ARG A CA 1
ATOM 677 C C . ARG A 1 84 ? 12.032 11.108 -12.370 1.00 85.88 84 ARG A C 1
ATOM 679 O O . ARG A 1 84 ? 11.173 11.492 -11.581 1.00 85.88 84 ARG A O 1
ATOM 686 N N . GLY A 1 85 ? 11.797 10.144 -13.254 1.00 91.38 85 GLY A N 1
ATOM 687 C CA . GLY A 1 85 ? 10.496 9.509 -13.407 1.00 91.38 85 GLY A CA 1
ATOM 688 C C . GLY A 1 85 ? 10.066 8.667 -12.206 1.00 91.38 85 GLY A C 1
ATOM 689 O O . GLY A 1 85 ? 10.795 8.450 -11.236 1.00 91.38 85 GLY A O 1
ATOM 690 N N . GLY A 1 86 ? 8.843 8.171 -12.310 1.00 94.69 86 GLY A N 1
ATOM 691 C CA . GLY A 1 86 ? 8.241 7.228 -11.386 1.00 94.69 86 GLY A CA 1
ATOM 692 C C . GLY A 1 86 ? 6.893 6.771 -11.924 1.00 94.69 86 GLY A C 1
ATOM 693 O O . GLY A 1 86 ? 6.417 7.274 -12.943 1.00 94.69 86 GLY A O 1
ATOM 694 N N . LEU A 1 87 ? 6.286 5.823 -11.228 1.00 97.38 87 LEU A N 1
ATOM 695 C CA . LEU A 1 87 ? 4.959 5.302 -11.519 1.00 97.38 87 LEU A CA 1
ATOM 696 C C . LEU A 1 87 ? 4.048 5.587 -10.338 1.00 97.38 87 LEU A C 1
ATOM 698 O O . LEU A 1 87 ? 4.464 5.447 -9.189 1.00 97.38 87 LEU A O 1
ATOM 702 N N . SER A 1 88 ? 2.809 5.956 -10.629 1.00 97.38 88 SER A N 1
ATOM 703 C CA . SER A 1 88 ? 1.780 6.158 -9.617 1.00 97.38 88 SER A CA 1
ATOM 704 C C . SER A 1 88 ? 0.664 5.155 -9.838 1.00 97.38 88 SER A C 1
ATOM 706 O O . SER A 1 88 ? 0.188 4.990 -10.960 1.00 97.38 88 SER A O 1
ATOM 708 N N . PHE A 1 89 ? 0.246 4.526 -8.751 1.00 97.94 89 PHE A N 1
ATOM 709 C CA . PHE A 1 89 ? -0.871 3.606 -8.692 1.00 97.94 89 PHE A CA 1
ATOM 710 C C . PHE A 1 89 ? -1.863 4.109 -7.649 1.00 97.94 89 PHE A C 1
ATOM 712 O O . PHE A 1 89 ? -1.457 4.670 -6.631 1.00 97.94 89 PHE A O 1
ATOM 719 N N . ALA A 1 90 ? -3.157 3.937 -7.883 1.00 97.25 90 ALA A N 1
ATOM 720 C CA . ALA A 1 90 ? -4.172 4.305 -6.909 1.00 97.25 90 ALA A CA 1
ATOM 721 C C . ALA A 1 90 ? -5.346 3.336 -6.933 1.00 97.25 90 ALA A C 1
ATOM 723 O O . ALA A 1 90 ? -5.704 2.790 -7.979 1.00 97.25 90 ALA A O 1
ATOM 724 N N . THR A 1 91 ? -5.984 3.163 -5.780 1.00 95.12 91 THR A N 1
ATOM 725 C CA . THR A 1 91 ? -7.249 2.432 -5.709 1.00 95.12 91 THR A CA 1
ATOM 726 C C . THR A 1 91 ? -8.348 3.207 -6.442 1.00 95.12 91 THR A C 1
ATOM 728 O O . THR A 1 91 ? -8.257 4.433 -6.628 1.00 95.12 91 THR A O 1
ATOM 731 N N . PRO A 1 92 ? -9.457 2.551 -6.811 1.00 90.38 92 PRO A N 1
ATOM 732 C CA . PRO A 1 92 ? -10.733 3.230 -6.996 1.00 90.38 92 PRO A CA 1
ATOM 733 C C . PRO A 1 92 ? -11.121 4.044 -5.746 1.00 90.38 92 PRO A C 1
ATOM 735 O O . PRO A 1 92 ? -10.546 3.833 -4.670 1.00 90.38 92 PRO A O 1
ATOM 738 N N . PRO A 1 93 ? -12.062 5.001 -5.866 1.00 90.50 93 PRO A N 1
ATOM 739 C CA . PRO A 1 93 ? -12.565 5.735 -4.711 1.00 90.50 93 PRO A CA 1
ATOM 740 C C . PRO A 1 93 ? -13.106 4.762 -3.667 1.00 90.50 93 PRO A C 1
ATOM 742 O O . PRO A 1 93 ? -13.951 3.925 -3.979 1.00 90.50 93 PRO A O 1
ATOM 745 N N . LEU A 1 94 ? -12.641 4.899 -2.431 1.00 86.56 94 LEU A N 1
ATOM 746 C CA . LEU A 1 94 ? -13.090 4.083 -1.315 1.00 86.56 94 LEU A CA 1
ATOM 747 C C . LEU A 1 94 ? -14.585 4.305 -1.080 1.00 86.56 94 LEU A C 1
ATOM 749 O O . LEU A 1 94 ? -15.062 5.440 -0.988 1.00 86.56 94 LEU A O 1
ATOM 753 N N . VAL A 1 95 ? -15.340 3.218 -0.960 1.00 82.31 95 VAL A N 1
ATOM 754 C CA . VAL A 1 95 ? -16.807 3.269 -0.844 1.00 82.31 95 VAL A CA 1
ATOM 755 C C . VAL A 1 95 ? -17.294 3.734 0.534 1.00 82.31 95 VAL A C 1
ATOM 757 O O . VAL A 1 95 ? -18.415 4.237 0.667 1.00 82.31 95 VAL A O 1
ATOM 760 N N . GLU A 1 96 ? -16.428 3.645 1.543 1.00 84.31 96 GLU A N 1
ATOM 761 C CA . GLU A 1 96 ? -16.679 4.061 2.918 1.00 84.31 96 GLU A CA 1
ATOM 762 C C . GLU A 1 96 ? -15.403 4.530 3.631 1.00 84.31 96 GLU A C 1
ATOM 764 O O . GLU A 1 96 ? -14.283 4.386 3.134 1.00 84.31 96 GLU A O 1
ATOM 769 N N . ARG A 1 97 ? -15.592 5.097 4.826 1.00 90.75 97 ARG A N 1
ATOM 770 C CA . ARG A 1 97 ? -14.512 5.514 5.722 1.00 90.75 97 ARG A CA 1
ATOM 771 C C . ARG A 1 97 ? -13.676 4.296 6.123 1.00 90.75 97 ARG A C 1
ATOM 773 O O . ARG A 1 97 ? -14.202 3.375 6.737 1.00 90.75 97 ARG A O 1
ATOM 780 N N . THR A 1 98 ? -12.379 4.330 5.834 1.00 93.12 98 THR A N 1
ATOM 781 C CA . THR A 1 98 ? -11.459 3.205 6.061 1.00 93.12 98 THR A CA 1
ATOM 782 C C . THR A 1 98 ? -10.320 3.629 6.972 1.00 93.12 98 THR A C 1
ATOM 784 O O . THR A 1 98 ? -9.643 4.621 6.706 1.00 93.12 98 THR A O 1
ATOM 787 N N . GLU A 1 99 ? -10.097 2.878 8.043 1.00 94.81 99 GLU A N 1
ATOM 788 C CA . GLU A 1 99 ? -8.991 3.105 8.966 1.00 94.81 99 GLU A CA 1
ATOM 789 C C . GLU A 1 99 ? -7.799 2.223 8.580 1.00 94.81 99 GLU A C 1
ATOM 791 O O . GLU A 1 99 ? -7.930 1.002 8.511 1.00 94.81 99 GLU A O 1
ATOM 796 N N . VAL A 1 100 ? -6.652 2.853 8.317 1.00 96.06 100 VAL A N 1
ATOM 797 C CA . VAL A 1 100 ? -5.379 2.201 7.995 1.00 96.06 100 VAL A CA 1
ATOM 798 C C . VAL A 1 100 ? -4.368 2.577 9.067 1.00 96.06 100 VAL A C 1
ATOM 800 O O . VAL A 1 100 ? -3.873 3.710 9.108 1.00 96.06 100 VAL A O 1
ATOM 803 N N . ILE A 1 101 ? -4.083 1.631 9.957 1.00 96.00 101 ILE A N 1
ATOM 804 C CA . ILE A 1 101 ? -3.169 1.836 11.078 1.00 96.00 101 ILE A CA 1
ATOM 805 C C . ILE A 1 101 ? -2.241 0.641 11.190 1.00 96.00 101 ILE A C 1
ATOM 807 O O . ILE A 1 101 ? -2.676 -0.483 11.414 1.00 96.00 101 ILE A O 1
ATOM 811 N N . GLY A 1 102 ? -0.945 0.903 11.093 1.00 95.94 102 GLY A N 1
ATOM 812 C CA . GLY A 1 102 ? 0.060 -0.138 11.218 1.00 95.94 102 GLY A CA 1
ATOM 813 C C . GLY A 1 102 ? 1.221 0.024 10.248 1.00 95.94 102 GLY A C 1
ATOM 814 O O . GLY A 1 102 ? 1.250 0.963 9.447 1.00 95.94 102 GLY A O 1
ATOM 815 N N . PRO A 1 103 ? 2.196 -0.892 10.327 1.00 96.12 103 PRO A N 1
ATOM 816 C CA . PRO A 1 103 ? 3.207 -1.075 9.291 1.00 96.12 103 PRO A CA 1
ATOM 817 C C . PRO A 1 103 ? 2.591 -1.597 7.984 1.00 96.12 103 PRO A C 1
ATOM 819 O O . PRO A 1 103 ? 1.717 -2.468 8.005 1.00 96.12 103 PRO A O 1
ATOM 822 N N . LEU A 1 104 ? 3.094 -1.100 6.852 1.00 96.69 104 LEU A N 1
ATOM 823 C CA . LEU A 1 104 ? 2.734 -1.584 5.520 1.00 96.69 104 LEU A CA 1
ATOM 824 C C . LEU A 1 104 ? 3.935 -2.290 4.889 1.00 96.69 104 LEU A C 1
ATOM 826 O O . LEU A 1 104 ? 5.090 -1.935 5.140 1.00 96.69 104 LEU A O 1
ATOM 830 N N . THR A 1 105 ? 3.668 -3.263 4.028 1.00 97.75 105 THR A N 1
ATOM 831 C CA . THR A 1 105 ? 4.703 -3.926 3.230 1.00 97.75 105 THR A CA 1
ATOM 832 C C . THR A 1 105 ? 4.331 -3.872 1.762 1.00 97.75 105 THR A C 1
ATOM 834 O O . THR A 1 105 ? 3.156 -3.857 1.412 1.00 97.75 105 THR A O 1
ATOM 837 N N . ALA A 1 106 ? 5.328 -3.836 0.891 1.00 98.38 106 ALA A N 1
ATOM 838 C CA . ALA A 1 106 ? 5.135 -4.013 -0.536 1.00 98.38 106 ALA A CA 1
ATOM 839 C C . ALA A 1 106 ? 6.096 -5.084 -1.044 1.00 98.38 106 ALA A C 1
ATOM 841 O O . ALA A 1 106 ? 7.259 -5.109 -0.648 1.00 98.38 106 ALA A O 1
ATOM 842 N N . THR A 1 107 ? 5.624 -5.944 -1.933 1.00 98.12 107 THR A N 1
ATOM 843 C CA . THR A 1 107 ? 6.475 -6.844 -2.709 1.00 98.12 107 THR A CA 1
ATOM 844 C C . THR A 1 107 ? 6.455 -6.338 -4.138 1.00 98.12 107 THR A C 1
ATOM 846 O O . THR A 1 107 ? 5.409 -6.320 -4.776 1.00 98.12 107 THR A O 1
ATOM 849 N N . ILE A 1 108 ? 7.603 -5.886 -4.629 1.00 98.56 108 ILE A N 1
ATOM 850 C CA . ILE A 1 108 ? 7.753 -5.280 -5.948 1.00 98.56 108 ILE A CA 1
ATOM 851 C C . ILE A 1 108 ? 8.632 -6.183 -6.801 1.00 98.56 108 ILE A C 1
ATOM 853 O O . ILE A 1 108 ? 9.774 -6.464 -6.446 1.00 98.56 108 ILE A O 1
ATOM 857 N N . HIS A 1 109 ? 8.122 -6.616 -7.945 1.00 98.50 109 HIS A N 1
ATOM 858 C CA . HIS A 1 109 ? 8.916 -7.273 -8.971 1.00 98.50 109 HIS A CA 1
ATOM 859 C C . HIS A 1 109 ? 9.432 -6.211 -9.934 1.00 98.50 109 HIS A C 1
ATOM 861 O O . HIS A 1 109 ? 8.650 -5.512 -10.575 1.00 98.50 109 HIS A O 1
ATOM 867 N N . ALA A 1 110 ? 10.749 -6.050 -10.027 1.00 98.56 110 ALA A N 1
ATOM 868 C CA . ALA A 1 110 ? 11.344 -5.003 -10.847 1.00 98.56 110 ALA A CA 1
ATOM 869 C C . ALA A 1 110 ? 12.559 -5.486 -11.639 1.00 98.56 110 ALA A C 1
ATOM 871 O O . ALA A 1 110 ? 13.286 -6.384 -11.218 1.00 98.56 110 ALA A O 1
ATOM 872 N N . SER A 1 111 ? 12.802 -4.852 -12.783 1.00 98.12 111 SER A N 1
ATOM 873 C CA . SER A 1 111 ? 14.050 -4.978 -13.535 1.00 98.12 111 SER A CA 1
ATOM 874 C C . SER A 1 111 ? 14.623 -3.605 -13.861 1.00 98.12 111 SER A C 1
ATOM 876 O O . SER A 1 111 ? 13.905 -2.606 -13.957 1.00 98.12 111 SER A O 1
ATOM 878 N N . THR A 1 112 ? 15.940 -3.550 -14.033 1.00 97.62 112 THR A N 1
ATOM 879 C CA . THR A 1 112 ? 16.642 -2.337 -14.448 1.00 97.62 112 THR A CA 1
ATOM 880 C C . THR A 1 112 ? 17.849 -2.671 -15.317 1.00 97.62 112 THR A C 1
ATOM 882 O O . THR A 1 112 ? 18.377 -3.780 -15.274 1.00 97.62 112 THR A O 1
ATOM 885 N N . ASN A 1 113 ? 18.318 -1.701 -16.100 1.00 96.12 113 ASN A N 1
ATOM 886 C CA . ASN A 1 113 ? 19.536 -1.822 -16.901 1.00 96.12 113 ASN A CA 1
ATOM 887 C C . ASN A 1 113 ? 20.824 -1.469 -16.126 1.00 96.12 113 ASN A C 1
ATOM 889 O O . ASN A 1 113 ? 21.882 -1.291 -16.736 1.00 96.12 113 ASN A O 1
ATOM 893 N N . ARG A 1 114 ? 20.749 -1.313 -14.799 1.00 95.31 114 ARG A N 1
ATOM 894 C CA . ARG A 1 114 ? 21.885 -0.988 -13.926 1.00 95.31 114 ARG A CA 1
ATOM 895 C C . ARG A 1 114 ? 22.098 -2.074 -12.868 1.00 95.31 114 ARG A C 1
ATOM 897 O O . ARG A 1 114 ? 21.126 -2.639 -12.385 1.00 95.31 114 ARG A O 1
ATOM 904 N N . PRO A 1 115 ? 23.346 -2.309 -12.421 1.00 95.62 115 PRO A N 1
ATOM 905 C CA . PRO A 1 115 ? 23.639 -3.278 -11.359 1.00 95.62 115 PRO A CA 1
ATOM 906 C C . PRO A 1 115 ? 23.214 -2.798 -9.956 1.00 95.62 115 PRO A C 1
ATOM 908 O O . PRO A 1 115 ? 23.552 -3.426 -8.955 1.00 95.62 115 PRO A O 1
ATOM 911 N N . GLU A 1 116 ? 22.492 -1.680 -9.872 1.00 95.12 116 GLU A N 1
ATOM 912 C CA . GLU A 1 116 ? 21.899 -1.147 -8.653 1.00 95.12 116 GLU A CA 1
ATOM 913 C C . GLU A 1 116 ? 20.552 -0.501 -8.985 1.00 95.12 116 GLU A C 1
ATOM 915 O O . GLU A 1 116 ? 20.438 0.218 -9.981 1.00 95.12 116 GLU A O 1
ATOM 920 N N . LEU A 1 117 ? 19.568 -0.726 -8.116 1.00 95.69 117 LEU A N 1
ATOM 921 C CA . LEU A 1 117 ? 18.227 -0.158 -8.204 1.00 95.69 117 LEU A CA 1
ATOM 922 C C . LEU A 1 117 ? 17.887 0.488 -6.867 1.00 95.69 117 LEU A C 1
ATOM 924 O O . LEU A 1 117 ? 17.986 -0.158 -5.830 1.00 95.69 117 LEU A O 1
ATOM 928 N N . LEU A 1 118 ? 17.469 1.748 -6.881 1.00 95.62 118 LEU A N 1
ATOM 929 C CA . LEU A 1 118 ? 16.911 2.397 -5.701 1.00 95.62 118 LEU A CA 1
ATOM 930 C C . LEU A 1 118 ? 15.395 2.410 -5.850 1.00 95.62 118 LEU A C 1
ATOM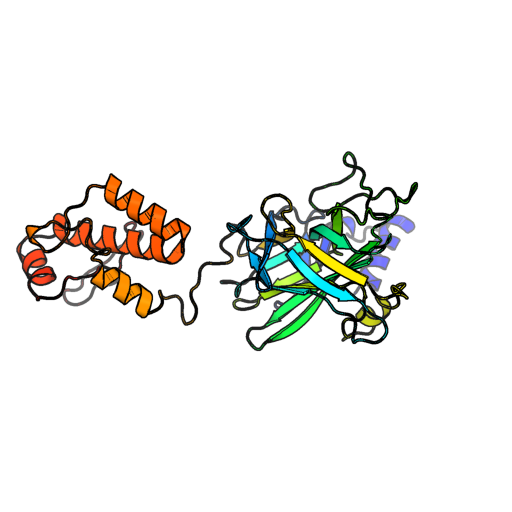 932 O O . LEU A 1 118 ? 14.890 2.852 -6.882 1.00 95.62 118 LEU A O 1
ATOM 936 N N . LEU A 1 119 ? 14.687 1.904 -4.844 1.00 96.69 119 LEU A N 1
ATOM 937 C CA . LEU A 1 119 ? 13.231 1.924 -4.789 1.00 96.69 119 LEU A CA 1
ATOM 938 C C . LEU A 1 119 ? 12.804 2.821 -3.639 1.00 96.69 119 LEU A C 1
ATOM 940 O O . LEU A 1 119 ? 13.163 2.566 -2.491 1.00 96.69 119 LEU A O 1
ATOM 944 N N . PHE A 1 120 ? 12.031 3.850 -3.964 1.00 96.19 120 PHE A N 1
ATOM 945 C CA . PHE A 1 120 ? 11.344 4.714 -3.018 1.00 96.19 120 PHE A CA 1
ATOM 946 C C . PHE A 1 120 ? 9.848 4.573 -3.254 1.00 96.19 120 PHE A C 1
ATOM 948 O O . PHE A 1 120 ? 9.369 4.732 -4.377 1.00 96.19 120 PHE A O 1
ATOM 955 N N . LEU A 1 121 ? 9.131 4.224 -2.193 1.00 96.81 121 LEU A N 1
ATOM 956 C CA . LEU A 1 121 ? 7.688 4.059 -2.177 1.00 96.81 121 LEU A CA 1
ATOM 957 C C . LEU A 1 121 ? 7.102 5.172 -1.319 1.00 96.81 121 LEU A C 1
ATOM 959 O O . LEU A 1 121 ? 7.439 5.272 -0.142 1.00 96.81 121 LEU A O 1
ATOM 963 N N . SER A 1 122 ? 6.210 5.971 -1.888 1.00 95.38 122 SER A N 1
ATOM 964 C CA . SER A 1 122 ? 5.478 7.012 -1.167 1.00 95.38 122 SER A CA 1
ATOM 965 C C . SER A 1 122 ? 3.999 6.656 -1.133 1.00 95.38 122 SER A C 1
ATOM 967 O O . SER A 1 122 ? 3.383 6.447 -2.180 1.00 95.38 122 SER A O 1
ATOM 969 N N . LEU A 1 123 ? 3.442 6.583 0.074 1.00 96.25 123 LEU A N 1
ATOM 970 C CA . LEU A 1 123 ? 2.030 6.315 0.319 1.00 96.25 123 LEU A CA 1
ATOM 971 C C . LEU A 1 123 ? 1.277 7.639 0.455 1.00 96.25 123 LEU A C 1
ATOM 973 O O . LEU A 1 123 ? 1.680 8.499 1.240 1.00 96.25 123 LEU A O 1
ATOM 977 N N . TRP A 1 124 ? 0.169 7.776 -0.262 1.00 95.50 124 TRP A N 1
ATOM 978 C CA . TRP A 1 124 ? -0.612 9.005 -0.349 1.00 95.50 124 TRP A CA 1
ATOM 979 C C . TRP A 1 124 ? -2.078 8.777 0.007 1.00 95.50 124 TRP A C 1
ATOM 981 O O . TRP A 1 124 ? -2.668 7.753 -0.335 1.00 95.50 124 TRP A O 1
ATOM 991 N N . ASP A 1 125 ? -2.662 9.782 0.647 1.00 96.19 125 ASP A N 1
ATOM 992 C CA . ASP A 1 125 ? -4.101 9.998 0.735 1.00 96.19 125 ASP A CA 1
ATOM 993 C C . ASP A 1 125 ? -4.511 10.976 -0.365 1.00 96.19 125 ASP A C 1
ATOM 995 O O . ASP A 1 125 ? -4.036 12.114 -0.375 1.00 96.19 125 ASP A O 1
ATOM 999 N N . ILE A 1 126 ? -5.320 10.507 -1.317 1.00 96.25 126 ILE A N 1
ATOM 1000 C CA . ILE A 1 126 ? -5.772 11.294 -2.469 1.00 96.25 126 ILE A CA 1
ATOM 1001 C C . ILE A 1 126 ? -7.253 11.616 -2.284 1.00 96.25 126 ILE A C 1
ATOM 1003 O O . ILE A 1 126 ? -8.076 10.700 -2.234 1.00 96.25 126 ILE A O 1
ATOM 1007 N N . ASP A 1 127 ? -7.593 12.899 -2.206 1.00 95.50 127 ASP A N 1
ATOM 1008 C CA . ASP A 1 127 ? -8.975 13.359 -2.066 1.00 95.50 127 ASP A CA 1
ATOM 1009 C C . ASP A 1 127 ? -9.753 13.314 -3.408 1.00 95.50 127 ASP A C 1
ATOM 1011 O O . ASP A 1 127 ? -9.158 13.116 -4.477 1.00 95.50 127 ASP A O 1
ATOM 1015 N N . PRO A 1 128 ? -11.096 13.445 -3.392 1.00 94.25 128 PRO A N 1
ATOM 1016 C CA . PRO A 1 128 ? -11.922 13.413 -4.603 1.00 94.25 128 PRO A CA 1
ATOM 1017 C C . PRO A 1 128 ? -11.619 14.532 -5.609 1.00 94.25 128 PRO A C 1
ATOM 1019 O O . PRO A 1 128 ? -11.879 14.367 -6.803 1.00 94.25 128 PRO A O 1
ATOM 1022 N N . GLU A 1 129 ? -11.081 15.657 -5.143 1.00 95.31 129 GLU A N 1
ATOM 1023 C CA . GLU A 1 129 ? -10.672 16.802 -5.954 1.00 95.31 129 GLU A CA 1
ATOM 1024 C C . GLU A 1 129 ? -9.267 16.625 -6.569 1.00 95.31 129 GLU A C 1
ATOM 1026 O O . GLU A 1 129 ? -8.868 17.405 -7.438 1.00 95.31 129 GLU A O 1
ATOM 1031 N N . GLY A 1 130 ? -8.536 15.578 -6.172 1.00 92.06 130 GLY A N 1
ATOM 1032 C CA . GLY A 1 130 ? -7.198 15.234 -6.649 1.00 92.06 130 GLY A CA 1
ATOM 1033 C C . GLY A 1 130 ? -6.052 15.806 -5.809 1.00 92.06 130 GLY A C 1
ATOM 1034 O O . GLY A 1 130 ? -4.889 15.650 -6.191 1.00 92.06 130 GLY A O 1
ATOM 1035 N N . GLY A 1 131 ? -6.347 16.452 -4.680 1.00 93.56 131 GLY A N 1
ATOM 1036 C CA . GLY A 1 131 ? -5.356 16.833 -3.683 1.00 93.56 131 GLY A CA 1
ATOM 1037 C C . GLY A 1 131 ? -4.703 15.601 -3.058 1.00 93.56 131 GLY A C 1
ATOM 1038 O O . GLY A 1 131 ? -5.322 14.550 -2.902 1.00 93.56 131 GLY A O 1
ATOM 1039 N N . GLN A 1 132 ? -3.409 15.706 -2.754 1.00 92.38 132 GLN A N 1
ATOM 1040 C CA . GLN A 1 132 ? -2.604 14.584 -2.274 1.00 92.38 132 GLN A CA 1
ATOM 1041 C C . GLN A 1 132 ? -1.892 14.954 -0.979 1.00 92.38 132 GLN A C 1
ATOM 1043 O O . GLN A 1 132 ? -1.221 15.985 -0.897 1.00 92.38 132 GLN A O 1
ATOM 1048 N N . ARG A 1 133 ? -1.989 14.076 0.018 1.00 91.69 133 ARG A N 1
ATOM 1049 C CA . ARG A 1 133 ? -1.259 14.187 1.281 1.00 91.69 133 ARG A CA 1
ATOM 1050 C C . ARG A 1 133 ? -0.377 12.966 1.486 1.00 91.69 133 ARG A C 1
ATOM 1052 O O . ARG A 1 133 ? -0.865 11.840 1.528 1.00 91.69 133 ARG A O 1
ATOM 1059 N N . LEU A 1 134 ? 0.922 13.202 1.631 1.00 92.38 134 LEU A N 1
ATOM 1060 C CA . LEU A 1 134 ? 1.892 12.154 1.924 1.00 92.38 134 LEU A CA 1
ATOM 1061 C C . LEU A 1 134 ? 1.613 11.584 3.321 1.00 92.38 134 LEU A C 1
ATOM 1063 O O . LEU A 1 134 ? 1.500 12.337 4.287 1.00 92.38 134 LEU A O 1
ATOM 1067 N N . LEU A 1 135 ? 1.494 10.261 3.421 1.00 92.25 135 LEU A N 1
ATOM 1068 C CA . LEU A 1 135 ? 1.229 9.554 4.676 1.00 92.25 135 LEU A CA 1
ATOM 1069 C C . LEU A 1 135 ? 2.459 8.852 5.231 1.00 92.25 135 LEU A C 1
ATOM 1071 O O . LEU A 1 135 ? 2.674 8.841 6.441 1.00 92.25 135 LEU A O 1
ATOM 1075 N N . SER A 1 136 ? 3.208 8.182 4.358 1.00 92.31 136 SER A N 1
ATOM 1076 C CA . SER A 1 136 ? 4.352 7.370 4.755 1.00 92.31 136 SER A CA 1
ATOM 1077 C C . SER A 1 136 ? 5.278 7.099 3.576 1.00 92.31 136 SER A C 1
ATOM 1079 O O . SER A 1 136 ? 4.925 7.342 2.420 1.00 92.31 136 SER A O 1
ATOM 1081 N N . ARG A 1 137 ? 6.472 6.588 3.879 1.00 93.12 137 ARG A N 1
ATOM 1082 C CA . ARG A 1 137 ? 7.486 6.210 2.900 1.00 93.12 137 ARG A CA 1
ATOM 1083 C C . ARG A 1 137 ? 8.118 4.864 3.238 1.00 93.12 137 ARG A C 1
ATOM 1085 O O . ARG A 1 137 ? 8.251 4.505 4.406 1.00 93.12 137 ARG A O 1
ATOM 1092 N N . GLY A 1 138 ? 8.538 4.148 2.206 1.00 94.25 138 GLY A N 1
ATOM 1093 C CA . GLY A 1 138 ? 9.396 2.970 2.276 1.00 94.25 138 GLY A CA 1
ATOM 1094 C C . GLY A 1 138 ? 10.540 3.107 1.285 1.00 94.25 138 GLY A C 1
ATOM 1095 O O . GLY A 1 138 ? 10.421 3.812 0.282 1.00 94.25 138 GLY A O 1
ATOM 1096 N N . TRP A 1 139 ? 11.666 2.472 1.572 1.00 94.75 139 TRP A N 1
ATOM 1097 C CA . TRP A 1 139 ? 12.833 2.557 0.706 1.00 94.75 139 TRP A CA 1
ATOM 1098 C C . TRP A 1 139 ? 13.688 1.307 0.805 1.00 94.75 139 TRP A C 1
ATOM 1100 O O . TRP A 1 139 ? 13.820 0.700 1.868 1.00 94.75 139 TRP A O 1
ATOM 1110 N N . LEU A 1 140 ? 14.275 0.929 -0.325 1.00 96.06 140 LEU A N 1
ATOM 1111 C CA . LEU A 1 140 ? 15.170 -0.210 -0.417 1.00 96.06 140 LEU A CA 1
ATOM 1112 C C . LEU A 1 140 ? 16.242 0.044 -1.472 1.00 96.06 140 LEU A C 1
ATOM 1114 O O . LEU A 1 140 ? 15.961 0.430 -2.608 1.00 96.06 140 LEU A O 1
ATOM 1118 N N . LYS A 1 141 ? 17.490 -0.230 -1.093 1.00 95.88 141 LYS A N 1
ATOM 1119 C CA . LYS A 1 141 ? 18.600 -0.361 -2.031 1.00 95.88 141 LYS A CA 1
ATOM 1120 C C . LYS A 1 141 ? 18.614 -1.796 -2.549 1.00 95.88 141 LYS A C 1
ATOM 1122 O O . LYS A 1 141 ? 18.707 -2.731 -1.761 1.00 95.88 141 LYS A O 1
ATOM 1127 N N . GLY A 1 142 ? 18.514 -1.979 -3.858 1.00 96.69 142 GLY A N 1
ATOM 1128 C CA . GLY A 1 142 ? 18.290 -3.274 -4.494 1.00 96.69 142 GLY A CA 1
ATOM 1129 C C . GLY A 1 142 ? 19.389 -4.295 -4.213 1.00 96.69 142 GLY A C 1
ATOM 1130 O O . GLY A 1 142 ? 19.096 -5.481 -4.041 1.00 96.69 142 GLY A O 1
ATOM 1131 N N . SER A 1 143 ? 20.641 -3.855 -4.075 1.00 96.69 143 SER A N 1
ATOM 1132 C CA . SER A 1 143 ? 21.729 -4.741 -3.649 1.00 96.69 143 SER A CA 1
ATOM 1133 C C . SER A 1 143 ? 21.615 -5.242 -2.206 1.00 96.69 143 SER A C 1
ATOM 1135 O O . SER A 1 143 ? 22.253 -6.223 -1.840 1.00 96.69 143 SER A O 1
ATOM 1137 N N . MET A 1 144 ? 20.767 -4.613 -1.396 1.00 96.62 144 MET A N 1
ATOM 1138 C CA . MET A 1 144 ? 20.505 -4.918 0.011 1.00 96.62 144 MET A CA 1
ATOM 1139 C C . MET A 1 144 ? 19.126 -5.571 0.229 1.00 96.62 144 MET A C 1
ATOM 1141 O O . MET A 1 144 ? 18.601 -5.552 1.336 1.00 96.62 144 MET A O 1
ATOM 1145 N N . ARG A 1 145 ? 18.529 -6.153 -0.822 1.00 96.25 145 ARG A N 1
ATOM 1146 C CA . ARG A 1 145 ? 17.169 -6.731 -0.806 1.00 96.25 145 ARG A CA 1
ATOM 1147 C C . ARG A 1 145 ? 17.005 -8.034 -0.020 1.00 96.25 145 ARG A C 1
ATOM 1149 O O . ARG A 1 145 ? 15.883 -8.509 0.114 1.00 96.25 145 ARG A O 1
ATOM 1156 N N . ARG A 1 146 ? 18.096 -8.659 0.436 1.00 95.88 146 ARG A N 1
ATOM 1157 C CA . ARG A 1 146 ? 18.033 -9.971 1.089 1.00 95.88 146 ARG A CA 1
ATOM 1158 C C . ARG A 1 146 ? 17.261 -9.873 2.403 1.00 95.88 146 ARG A C 1
ATOM 1160 O O . ARG A 1 146 ? 17.582 -9.043 3.250 1.00 95.88 146 ARG A O 1
ATOM 1167 N N . THR A 1 147 ? 16.272 -10.742 2.579 1.00 95.19 147 THR A N 1
A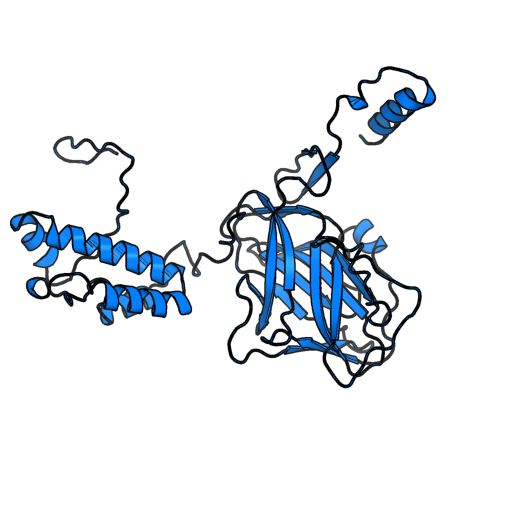TOM 1168 C CA . THR A 1 147 ? 15.480 -10.866 3.807 1.00 95.19 147 THR A CA 1
ATOM 1169 C C . THR A 1 147 ? 15.834 -12.144 4.565 1.00 95.19 147 THR A C 1
ATOM 1171 O O . THR A 1 147 ? 16.427 -13.073 4.015 1.00 95.19 147 THR A O 1
ATOM 1174 N N . ASN A 1 148 ? 15.477 -12.191 5.847 1.00 94.25 148 ASN A N 1
ATOM 1175 C CA . ASN A 1 148 ? 15.529 -13.373 6.694 1.00 94.25 148 ASN A CA 1
ATOM 1176 C C . ASN A 1 148 ? 14.098 -13.921 6.873 1.00 94.25 148 ASN A C 1
ATOM 1178 O O . ASN A 1 148 ? 13.308 -13.313 7.604 1.00 94.25 148 ASN A O 1
ATOM 1182 N N . PRO A 1 149 ? 13.743 -15.051 6.235 1.00 89.56 149 PRO A N 1
ATOM 1183 C CA . PRO A 1 149 ? 12.394 -15.612 6.311 1.00 89.56 149 PRO A CA 1
ATOM 1184 C C . PRO A 1 149 ? 11.960 -16.036 7.721 1.00 89.56 149 PRO A C 1
ATOM 1186 O O . PRO A 1 149 ? 10.776 -15.968 8.031 1.00 89.56 149 PRO A O 1
ATOM 1189 N N . GLU A 1 150 ? 12.891 -16.448 8.588 1.00 92.56 150 GLU A N 1
ATOM 1190 C CA . GLU A 1 150 ? 12.578 -16.947 9.938 1.00 92.56 150 GLU A CA 1
ATOM 1191 C C . GLU A 1 150 ? 12.161 -15.813 10.889 1.00 92.56 150 GLU A C 1
ATOM 1193 O O . GLU A 1 150 ? 11.322 -15.976 11.782 1.00 92.56 150 GLU A O 1
ATOM 1198 N N . THR A 1 151 ? 12.743 -14.629 10.695 1.00 93.25 151 THR A N 1
ATOM 1199 C CA . THR A 1 151 ? 12.489 -13.456 11.540 1.00 93.25 151 THR A CA 1
ATOM 1200 C C . THR A 1 151 ? 11.535 -12.452 10.902 1.00 93.25 151 THR A C 1
ATOM 1202 O O . THR A 1 151 ? 10.979 -11.613 11.615 1.00 93.25 151 THR A O 1
ATOM 1205 N N . SER A 1 152 ? 11.285 -12.558 9.596 1.00 94.38 152 SER A N 1
ATOM 1206 C CA . SER A 1 152 ? 10.286 -11.740 8.908 1.00 94.38 152 SER A CA 1
ATOM 1207 C C . SER A 1 152 ? 8.862 -12.086 9.350 1.00 94.38 152 SER A C 1
ATOM 1209 O O . SER A 1 152 ? 8.566 -13.174 9.852 1.00 94.38 152 SER A O 1
ATOM 1211 N N . ARG A 1 153 ? 7.966 -11.119 9.187 1.00 92.00 153 ARG A N 1
ATOM 1212 C CA . ARG A 1 153 ? 6.525 -11.208 9.438 1.00 92.00 153 ARG A CA 1
ATOM 1213 C C . ARG A 1 153 ? 5.791 -10.622 8.226 1.00 92.00 153 ARG A C 1
ATOM 1215 O O . ARG A 1 153 ? 6.391 -9.813 7.520 1.00 92.00 153 ARG A O 1
ATOM 1222 N N . PRO A 1 154 ? 4.501 -10.936 8.009 1.00 86.50 154 PRO A N 1
ATOM 1223 C CA . PRO A 1 154 ? 3.715 -10.356 6.907 1.00 86.50 154 PRO A CA 1
ATOM 1224 C C . PRO A 1 154 ? 3.754 -8.817 6.841 1.00 86.50 154 PRO A C 1
ATOM 1226 O O . PRO A 1 154 ? 3.630 -8.214 5.778 1.00 86.50 154 PRO A O 1
ATOM 1229 N N . TRP A 1 155 ? 3.976 -8.187 7.992 1.00 90.56 155 TRP A N 1
ATOM 1230 C CA . TRP A 1 155 ? 3.999 -6.743 8.177 1.00 90.56 155 TRP A CA 1
ATOM 1231 C C . TRP A 1 155 ? 5.391 -6.159 8.449 1.00 90.56 155 TRP A C 1
ATOM 1233 O O . TRP A 1 155 ? 5.511 -4.974 8.750 1.00 90.56 155 TRP A O 1
ATOM 1243 N N . LEU A 1 156 ? 6.441 -6.986 8.418 1.00 95.25 156 LEU A N 1
ATOM 1244 C CA . LEU A 1 156 ? 7.809 -6.551 8.679 1.00 95.25 156 LEU A CA 1
ATOM 1245 C C . LEU A 1 156 ? 8.822 -7.517 8.062 1.00 95.25 156 LEU A C 1
ATOM 1247 O O . LEU A 1 156 ? 9.075 -8.600 8.593 1.00 95.25 156 LEU A O 1
ATOM 1251 N N . TRP A 1 157 ? 9.472 -7.086 6.992 1.00 96.38 157 TRP A N 1
ATOM 1252 C CA . TRP A 1 157 ? 10.629 -7.762 6.425 1.00 96.38 157 TRP A CA 1
ATOM 1253 C C . TRP A 1 157 ? 11.869 -7.481 7.266 1.00 96.38 157 TRP A C 1
ATOM 1255 O O . TRP A 1 157 ? 12.238 -6.328 7.488 1.00 96.38 157 TRP A O 1
ATOM 1265 N N . GLN A 1 158 ? 12.521 -8.536 7.742 1.00 96.50 158 GLN A N 1
ATOM 1266 C CA . GLN A 1 158 ? 13.810 -8.424 8.415 1.00 96.50 158 GLN A CA 1
ATOM 1267 C C . GLN A 1 158 ? 14.908 -8.581 7.376 1.00 96.50 158 GLN A C 1
ATOM 1269 O O . GLN A 1 158 ? 15.037 -9.645 6.776 1.00 96.50 158 GLN A O 1
ATOM 1274 N N . TYR A 1 159 ? 15.682 -7.527 7.141 1.00 95.88 159 TYR A N 1
ATOM 1275 C CA . TYR A 1 159 ? 16.734 -7.541 6.130 1.00 95.88 159 TYR A CA 1
ATOM 1276 C C . TYR A 1 159 ? 18.052 -8.081 6.674 1.00 95.88 159 TYR A C 1
ATOM 1278 O O . TYR A 1 159 ? 18.409 -7.856 7.831 1.00 95.88 159 TYR A O 1
ATOM 1286 N N . ASP A 1 160 ? 18.814 -8.725 5.798 1.00 93.38 160 ASP A N 1
ATOM 1287 C CA . ASP A 1 160 ? 20.204 -9.079 6.036 1.00 93.38 160 ASP A CA 1
ATOM 1288 C C . ASP A 1 160 ? 21.117 -8.232 5.144 1.00 93.38 160 ASP A C 1
ATOM 1290 O O . ASP A 1 160 ? 21.295 -8.485 3.952 1.00 93.38 160 ASP A O 1
ATOM 1294 N N . PHE A 1 161 ? 21.728 -7.224 5.760 1.00 92.62 161 PHE A N 1
ATOM 1295 C CA . PHE A 1 161 ? 22.610 -6.274 5.088 1.00 92.62 161 PHE A CA 1
ATOM 1296 C C . PHE A 1 161 ? 24.078 -6.722 5.025 1.00 92.62 161 PHE A C 1
ATOM 1298 O O . PHE A 1 161 ? 24.933 -5.947 4.594 1.00 92.62 161 PHE A O 1
ATOM 1305 N N . THR A 1 162 ? 24.403 -7.942 5.466 1.00 93.69 162 THR A N 1
ATOM 1306 C CA . THR A 1 162 ? 25.800 -8.383 5.628 1.00 93.69 162 THR A CA 1
ATOM 1307 C C . THR A 1 162 ? 26.477 -8.816 4.332 1.00 93.69 162 THR A C 1
ATOM 1309 O O . THR A 1 162 ? 27.705 -8.774 4.256 1.00 93.69 162 THR A O 1
ATOM 1312 N N . ALA A 1 163 ? 25.720 -9.195 3.299 1.00 91.94 163 ALA A N 1
ATOM 1313 C CA . ALA A 1 163 ? 26.291 -9.494 1.989 1.00 91.94 163 ALA A CA 1
ATOM 1314 C C . ALA A 1 163 ? 25.446 -8.871 0.867 1.00 91.94 163 ALA A C 1
ATOM 1316 O O . ALA A 1 163 ? 24.479 -9.480 0.409 1.00 91.94 163 ALA A O 1
ATOM 1317 N N . PRO A 1 164 ? 25.802 -7.650 0.434 1.00 95.00 164 PRO A N 1
ATOM 1318 C CA . PRO A 1 164 ? 25.167 -7.005 -0.703 1.00 95.00 164 PRO A CA 1
ATOM 1319 C C . PRO A 1 164 ? 25.384 -7.796 -1.998 1.00 95.00 164 PRO A C 1
ATOM 1321 O O . PRO A 1 164 ? 26.506 -8.197 -2.311 1.00 95.00 164 PRO A O 1
ATOM 1324 N N . GLU A 1 165 ? 24.325 -7.959 -2.783 1.00 95.06 165 GLU A N 1
ATOM 1325 C CA . GLU A 1 165 ? 24.330 -8.698 -4.047 1.00 95.06 165 GLU A CA 1
ATOM 1326 C C . GLU A 1 165 ? 23.902 -7.773 -5.190 1.00 95.06 165 GLU A C 1
ATOM 1328 O O . GLU A 1 165 ? 22.750 -7.332 -5.183 1.00 95.06 165 GLU A O 1
ATOM 1333 N N . PRO A 1 166 ? 24.768 -7.476 -6.180 1.00 96.62 166 PRO A N 1
ATOM 1334 C CA . PRO A 1 166 ? 24.407 -6.632 -7.316 1.00 96.62 166 PRO A CA 1
ATOM 1335 C C . PRO A 1 166 ? 23.087 -7.047 -7.972 1.00 96.62 166 PRO A C 1
ATOM 1337 O O . PRO A 1 166 ? 22.737 -8.228 -8.020 1.00 96.62 166 PRO A O 1
ATOM 1340 N N . VAL A 1 167 ? 22.350 -6.065 -8.486 1.00 97.06 167 VAL A N 1
ATOM 1341 C CA . VAL A 1 167 ? 21.094 -6.320 -9.193 1.00 97.06 167 VAL A CA 1
ATOM 1342 C C . VAL A 1 167 ? 21.392 -7.029 -10.519 1.00 97.06 167 VAL A C 1
ATOM 1344 O O . VAL A 1 167 ? 22.167 -6.530 -11.334 1.00 97.06 167 VAL A O 1
ATOM 1347 N N . ASP A 1 168 ? 20.775 -8.192 -10.731 1.00 97.06 168 ASP A N 1
ATOM 1348 C CA . ASP A 1 168 ? 20.757 -8.909 -12.003 1.00 97.06 168 ASP A CA 1
ATOM 1349 C C . ASP A 1 168 ? 19.948 -8.103 -13.028 1.00 97.06 168 ASP A C 1
ATOM 1351 O O . ASP A 1 168 ? 18.767 -7.821 -12.821 1.00 97.06 168 ASP A O 1
ATOM 1355 N N . THR A 1 169 ? 20.598 -7.704 -14.119 1.00 97.19 169 THR A N 1
ATOM 1356 C CA . THR A 1 169 ? 20.004 -6.873 -15.175 1.00 97.19 169 THR A CA 1
ATOM 1357 C C . THR A 1 169 ? 19.352 -7.690 -16.289 1.00 97.19 169 THR A C 1
ATOM 1359 O O . THR A 1 169 ? 18.834 -7.114 -17.245 1.00 97.19 169 THR A O 1
ATOM 1362 N N . THR A 1 170 ? 19.391 -9.024 -16.207 1.00 97.19 170 THR A N 1
ATOM 1363 C CA . THR A 1 170 ? 18.909 -9.920 -17.271 1.00 97.19 170 THR A CA 1
ATOM 1364 C C . THR A 1 170 ? 17.483 -10.417 -17.058 1.00 97.19 170 THR A C 1
ATOM 1366 O O . THR A 1 170 ? 16.872 -10.928 -17.994 1.00 97.19 170 THR A O 1
ATOM 1369 N N . ARG A 1 171 ? 16.933 -10.255 -15.849 1.00 95.62 171 ARG A N 1
ATOM 1370 C CA . ARG A 1 171 ? 15.602 -10.745 -15.472 1.00 95.62 171 ARG A CA 1
ATOM 1371 C C . ARG A 1 171 ? 14.964 -9.898 -14.365 1.00 95.62 171 ARG A C 1
ATOM 1373 O O . ARG A 1 171 ? 15.691 -9.230 -13.628 1.00 95.62 171 ARG A O 1
ATOM 1380 N N . PRO A 1 172 ? 13.629 -9.931 -14.221 1.00 97.50 172 PRO A N 1
ATOM 1381 C CA . PRO A 1 172 ? 12.951 -9.369 -13.059 1.00 97.50 172 PRO A CA 1
ATOM 1382 C C . PRO A 1 172 ? 13.440 -10.000 -11.753 1.00 97.50 172 PRO A C 1
ATOM 1384 O O . PRO A 1 172 ? 13.766 -11.187 -11.694 1.00 97.50 172 PRO A O 1
ATOM 1387 N N . GLN A 1 173 ? 13.478 -9.198 -10.694 1.00 97.81 173 GLN A N 1
ATOM 1388 C CA . GLN A 1 173 ? 13.788 -9.639 -9.340 1.00 97.81 173 GLN A CA 1
ATOM 1389 C C . GLN A 1 173 ? 12.725 -9.160 -8.358 1.00 97.81 173 GLN A C 1
ATOM 1391 O O . GLN A 1 173 ? 12.109 -8.115 -8.556 1.00 97.81 173 GLN A O 1
ATOM 1396 N N . ARG A 1 174 ? 12.542 -9.925 -7.281 1.00 97.69 174 ARG A N 1
ATOM 1397 C CA . ARG A 1 174 ? 11.637 -9.603 -6.179 1.00 97.69 174 ARG A CA 1
ATOM 1398 C C . ARG A 1 174 ? 12.324 -8.694 -5.157 1.00 97.69 174 ARG A C 1
ATOM 1400 O O . ARG A 1 174 ? 13.446 -8.968 -4.730 1.00 97.69 174 ARG A O 1
ATOM 1407 N N . TYR A 1 175 ? 11.618 -7.650 -4.744 1.00 98.38 175 TYR A N 1
ATOM 1408 C CA . TYR A 1 175 ? 12.029 -6.677 -3.740 1.00 98.38 175 TYR A CA 1
ATOM 1409 C C . TYR A 1 175 ? 10.926 -6.548 -2.691 1.00 98.38 175 TYR A C 1
ATOM 1411 O O . TYR A 1 175 ? 9.871 -5.978 -2.956 1.00 98.38 175 TYR A O 1
ATOM 1419 N N . ASP A 1 176 ? 11.172 -7.080 -1.502 1.00 97.88 176 ASP A N 1
ATOM 1420 C CA . ASP A 1 176 ? 10.276 -6.951 -0.357 1.00 97.88 176 ASP A CA 1
ATOM 1421 C C . ASP A 1 176 ? 10.644 -5.684 0.426 1.00 97.88 176 ASP A C 1
ATOM 1423 O O . ASP A 1 176 ? 11.791 -5.518 0.832 1.00 97.88 176 ASP A O 1
ATOM 1427 N N . ILE A 1 177 ? 9.706 -4.749 0.576 1.00 98.12 177 ILE A N 1
ATOM 1428 C CA . ILE A 1 177 ? 9.958 -3.381 1.039 1.00 98.12 177 ILE A CA 1
ATOM 1429 C C . ILE A 1 177 ? 9.031 -3.064 2.209 1.00 98.12 177 ILE A C 1
ATOM 1431 O O . ILE A 1 177 ? 7.808 -3.111 2.093 1.00 98.12 177 ILE A O 1
ATOM 1435 N N . ASN A 1 178 ? 9.621 -2.694 3.340 1.00 97.88 178 ASN A N 1
ATOM 1436 C CA . ASN A 1 178 ? 8.907 -2.096 4.462 1.00 97.88 178 ASN A CA 1
ATOM 1437 C C . ASN A 1 178 ? 8.572 -0.636 4.154 1.00 97.88 178 ASN A C 1
ATOM 1439 O O . ASN A 1 178 ? 9.450 0.150 3.790 1.00 97.88 178 ASN A O 1
ATOM 1443 N N . ILE A 1 179 ? 7.317 -0.264 4.372 1.00 96.81 179 ILE A N 1
ATOM 1444 C CA . ILE A 1 179 ? 6.858 1.121 4.408 1.00 96.81 179 ILE A CA 1
ATOM 1445 C C . ILE A 1 179 ? 6.607 1.463 5.875 1.00 96.81 179 ILE A C 1
ATOM 1447 O O . ILE A 1 179 ? 6.006 0.682 6.619 1.00 96.81 179 ILE A O 1
ATOM 1451 N N . MET A 1 180 ? 7.093 2.629 6.302 1.00 94.00 180 MET A N 1
ATOM 1452 C CA . MET A 1 180 ? 7.006 3.046 7.697 1.00 94.00 180 MET A CA 1
ATOM 1453 C C . MET A 1 180 ? 5.547 3.041 8.182 1.00 94.00 180 MET A C 1
ATOM 1455 O O . MET A 1 180 ? 4.635 3.338 7.401 1.00 94.00 180 MET A O 1
ATOM 1459 N N . PRO A 1 181 ? 5.292 2.721 9.459 1.00 95.25 181 PRO A N 1
ATOM 1460 C CA . PRO A 1 181 ? 3.935 2.732 9.964 1.00 95.25 181 PRO A CA 1
ATOM 1461 C C . PRO A 1 181 ? 3.231 4.073 9.809 1.00 95.25 181 PRO A C 1
ATOM 1463 O O . PRO A 1 181 ? 3.837 5.127 9.993 1.00 95.25 181 PRO A O 1
ATOM 1466 N N . THR A 1 182 ? 1.931 4.020 9.539 1.00 94.62 182 THR A N 1
ATOM 1467 C CA . THR A 1 182 ? 1.063 5.199 9.532 1.00 94.62 182 THR A CA 1
ATOM 1468 C C . THR A 1 182 ? -0.182 4.949 10.372 1.00 94.62 182 THR A C 1
ATOM 1470 O O . THR A 1 182 ? -0.513 3.802 10.674 1.00 94.62 182 THR A O 1
ATOM 1473 N N . ALA A 1 183 ? -0.855 6.028 10.760 1.00 95.38 183 ALA A N 1
ATOM 1474 C CA . ALA A 1 183 ? -2.165 5.986 11.388 1.00 95.38 183 ALA A CA 1
ATOM 1475 C C . ALA A 1 183 ? -3.070 7.019 10.716 1.00 95.38 183 ALA A C 1
ATOM 1477 O O . ALA A 1 183 ? -3.015 8.219 11.018 1.00 95.38 183 ALA A O 1
ATOM 1478 N N . ASN A 1 184 ? -3.873 6.554 9.763 1.00 96.00 184 ASN A N 1
ATOM 1479 C CA . ASN A 1 184 ? -4.704 7.411 8.935 1.00 96.00 184 ASN A CA 1
ATOM 1480 C C . ASN A 1 184 ? -6.109 6.842 8.753 1.00 96.00 184 ASN A C 1
ATOM 1482 O O . ASN A 1 184 ? -6.300 5.642 8.579 1.00 96.00 184 ASN A O 1
ATOM 1486 N N . VAL A 1 185 ? -7.087 7.734 8.709 1.00 95.69 185 VAL A N 1
ATOM 1487 C CA . VAL A 1 185 ? -8.427 7.445 8.213 1.00 95.69 185 VAL A CA 1
ATOM 1488 C C . VAL A 1 185 ? -8.548 8.038 6.821 1.00 95.69 185 VAL A C 1
ATOM 1490 O O . VAL A 1 185 ? -8.436 9.249 6.648 1.00 95.69 185 VAL A O 1
ATOM 1493 N N . PHE A 1 186 ? -8.820 7.187 5.841 1.00 94.94 186 PHE A N 1
ATOM 1494 C CA . PHE A 1 186 ? -9.237 7.619 4.518 1.00 94.94 186 PHE A CA 1
ATOM 1495 C C . PHE A 1 186 ? -10.749 7.841 4.528 1.00 94.94 186 PHE A C 1
ATOM 1497 O O . PHE A 1 186 ? -11.518 6.971 4.953 1.00 94.94 186 PHE A O 1
ATOM 1504 N N . GLN A 1 187 ? -11.187 9.015 4.080 1.00 93.69 187 GLN A N 1
ATOM 1505 C CA . GLN A 1 187 ? -12.612 9.320 3.990 1.00 93.69 187 GLN A CA 1
ATOM 1506 C C . GLN A 1 187 ? -13.251 8.589 2.806 1.00 93.69 187 GLN A C 1
ATOM 1508 O O . GLN A 1 187 ? -12.583 8.172 1.860 1.00 93.69 187 GLN A O 1
ATOM 1513 N N . LYS A 1 188 ? -14.579 8.464 2.832 1.00 90.44 188 LYS A N 1
ATOM 1514 C CA . LYS A 1 188 ? -15.327 7.987 1.665 1.00 90.44 188 LYS A CA 1
ATOM 1515 C C . LYS A 1 188 ? -14.985 8.844 0.438 1.00 90.44 188 LYS A C 1
ATOM 1517 O O . LYS A 1 188 ? -14.995 10.068 0.517 1.00 90.44 188 LYS A O 1
ATOM 1522 N N . GLY A 1 189 ? -14.730 8.197 -0.694 1.00 89.88 189 GLY A N 1
ATOM 1523 C CA . GLY A 1 189 ? -14.361 8.835 -1.958 1.00 89.88 189 GLY A CA 1
ATOM 1524 C C . GLY A 1 189 ? -12.864 9.109 -2.121 1.00 89.88 189 GLY A C 1
ATOM 1525 O O . GLY A 1 189 ? -12.427 9.312 -3.253 1.00 89.88 189 GLY A O 1
ATOM 1526 N N . HIS A 1 190 ? -12.077 9.066 -1.041 1.00 94.88 190 HIS A N 1
ATOM 1527 C CA . HIS A 1 190 ? -10.620 9.154 -1.133 1.00 94.88 190 HIS A CA 1
ATOM 1528 C C . HIS A 1 190 ? -10.035 7.893 -1.771 1.00 94.88 190 HIS A C 1
ATOM 1530 O O . HIS A 1 190 ? -10.716 6.877 -1.913 1.00 94.88 190 HIS A O 1
ATOM 1536 N N . ARG A 1 191 ? -8.760 7.945 -2.148 1.00 95.44 191 ARG A N 1
ATOM 1537 C CA . ARG A 1 191 ? -8.018 6.807 -2.700 1.00 95.44 191 ARG A CA 1
ATOM 1538 C C . ARG A 1 191 ? -6.728 6.592 -1.928 1.00 95.44 191 ARG A C 1
ATOM 1540 O O . ARG A 1 191 ? -6.090 7.550 -1.491 1.00 95.44 191 ARG A O 1
ATOM 1547 N N . ILE A 1 192 ? -6.320 5.331 -1.833 1.00 97.06 192 ILE A N 1
ATOM 1548 C CA . ILE A 1 192 ? -4.973 4.972 -1.393 1.00 97.06 192 ILE A CA 1
ATOM 1549 C C . ILE A 1 192 ? -4.068 5.085 -2.617 1.00 97.06 192 ILE A C 1
ATOM 1551 O O . ILE A 1 192 ? -4.292 4.401 -3.616 1.00 97.06 192 ILE A O 1
ATOM 1555 N N . GLY A 1 193 ? -3.081 5.975 -2.559 1.00 97.50 193 GLY A N 1
ATOM 1556 C CA . GLY A 1 193 ? -2.096 6.175 -3.617 1.00 97.50 193 GLY A CA 1
ATOM 1557 C C . GLY A 1 193 ? -0.742 5.575 -3.257 1.00 97.50 193 GLY A C 1
ATOM 1558 O O . GLY A 1 193 ? -0.274 5.721 -2.131 1.00 97.50 193 GLY A O 1
ATOM 1559 N N . LEU A 1 194 ? -0.080 4.958 -4.228 1.00 98.19 194 LEU A N 1
ATOM 1560 C CA . LEU A 1 194 ? 1.297 4.490 -4.141 1.00 98.19 194 LEU A CA 1
ATOM 1561 C C . LEU A 1 194 ? 2.100 5.090 -5.290 1.00 98.19 194 LEU A C 1
ATOM 1563 O O . LEU A 1 194 ? 1.792 4.858 -6.456 1.00 98.19 194 LEU A O 1
ATOM 1567 N N . ARG A 1 195 ? 3.166 5.816 -4.972 1.00 97.00 195 ARG A N 1
ATOM 1568 C CA . ARG A 1 195 ? 4.164 6.232 -5.957 1.00 97.00 195 ARG A CA 1
ATOM 1569 C C . ARG A 1 195 ? 5.429 5.407 -5.785 1.00 97.00 195 ARG A C 1
ATOM 1571 O O . ARG A 1 195 ? 5.927 5.299 -4.671 1.00 97.00 195 ARG A O 1
ATOM 1578 N N . ILE A 1 196 ? 5.950 4.875 -6.885 1.00 97.69 196 ILE A N 1
ATOM 1579 C CA . ILE A 1 196 ? 7.231 4.171 -6.964 1.00 97.69 196 ILE A CA 1
ATOM 1580 C C . ILE A 1 196 ? 8.187 5.003 -7.813 1.00 97.69 196 ILE A C 1
ATOM 1582 O O . ILE A 1 196 ? 7.888 5.323 -8.963 1.00 97.69 196 ILE A O 1
ATOM 1586 N N . SER A 1 197 ? 9.346 5.339 -7.267 1.00 95.38 197 SER A N 1
ATOM 1587 C CA . SER A 1 197 ? 10.403 6.084 -7.955 1.00 95.38 197 SER A CA 1
ATOM 1588 C C . SER A 1 197 ? 11.784 5.555 -7.568 1.00 95.38 197 SER A C 1
ATOM 1590 O O . SER A 1 197 ? 11.929 4.703 -6.690 1.00 95.38 197 SER A O 1
ATOM 1592 N N . SER A 1 198 ? 12.819 6.097 -8.210 1.00 94.06 198 SER A N 1
ATOM 1593 C CA . SER A 1 198 ? 14.224 5.878 -7.828 1.00 94.06 198 SER A CA 1
ATOM 1594 C C . SER A 1 198 ? 14.864 7.097 -7.162 1.00 94.06 198 SER A C 1
ATOM 1596 O O . SER A 1 198 ? 16.086 7.208 -7.075 1.00 94.06 198 SER A O 1
ATOM 1598 N N . SER A 1 199 ? 14.030 8.009 -6.657 1.00 88.81 199 SER A N 1
ATOM 1599 C CA . SER A 1 199 ? 14.445 9.169 -5.873 1.00 88.81 199 SER A CA 1
ATOM 1600 C C . SER A 1 199 ? 13.397 9.532 -4.820 1.00 88.81 199 SER A C 1
ATOM 1602 O O . SER A 1 199 ? 12.201 9.327 -5.018 1.00 88.81 199 SER A O 1
ATOM 1604 N N . ASP A 1 200 ? 13.842 10.112 -3.711 1.00 85.62 200 ASP A N 1
ATOM 1605 C CA . ASP A 1 200 ? 13.018 10.544 -2.575 1.00 85.62 200 ASP A CA 1
ATOM 1606 C C . ASP A 1 200 ? 12.506 11.993 -2.692 1.00 85.62 200 ASP A C 1
ATOM 1608 O O . ASP A 1 200 ? 12.150 12.618 -1.689 1.00 85.62 200 ASP A O 1
ATOM 1612 N N . GLN A 1 201 ? 12.470 12.526 -3.915 1.00 80.25 201 GLN A N 1
ATOM 1613 C CA . GLN A 1 201 ? 12.290 13.951 -4.223 1.00 80.25 201 GLN A CA 1
ATOM 1614 C C . GLN A 1 201 ? 10.818 14.396 -4.289 1.00 80.25 201 GLN A C 1
ATOM 1616 O O . GLN A 1 201 ? 10.508 15.444 -4.857 1.00 80.25 201 GLN A O 1
ATOM 1621 N N . ASP A 1 202 ? 9.894 13.612 -3.730 1.00 81.50 202 ASP A N 1
ATOM 1622 C CA . ASP A 1 202 ? 8.501 14.040 -3.598 1.00 81.50 202 ASP A CA 1
ATOM 1623 C C . ASP A 1 202 ? 8.424 15.327 -2.754 1.00 81.50 202 ASP A C 1
ATOM 1625 O O . ASP A 1 202 ? 9.078 15.382 -1.705 1.00 81.50 202 ASP A O 1
ATOM 1629 N N . PRO A 1 203 ? 7.639 16.348 -3.159 1.00 77.75 203 PRO A N 1
ATOM 1630 C CA . PRO A 1 203 ? 7.602 17.641 -2.479 1.00 77.75 203 PRO A CA 1
ATOM 1631 C C . PRO A 1 203 ? 7.352 17.509 -0.973 1.00 77.75 203 PRO A C 1
ATOM 1633 O O . PRO A 1 203 ? 6.374 16.897 -0.546 1.00 77.75 203 PRO A O 1
ATOM 1636 N N . ALA A 1 204 ? 8.237 18.093 -0.163 1.00 72.75 204 ALA A N 1
ATOM 1637 C CA . ALA A 1 204 ? 8.036 18.177 1.279 1.00 72.75 204 ALA A CA 1
ATOM 1638 C C . ALA A 1 204 ? 6.966 19.231 1.595 1.00 72.75 204 ALA A C 1
ATOM 1640 O O . ALA A 1 204 ? 7.072 20.374 1.147 1.00 72.75 204 ALA A O 1
ATOM 1641 N N . VAL A 1 205 ? 5.961 18.862 2.393 1.00 75.56 205 VAL A N 1
ATOM 1642 C CA . VAL A 1 205 ? 4.932 19.799 2.878 1.00 75.56 205 VAL A CA 1
ATOM 1643 C C . VAL A 1 205 ? 5.273 20.277 4.290 1.00 75.56 205 VAL A C 1
ATOM 1645 O O . VAL A 1 205 ? 5.024 21.430 4.642 1.00 75.56 205 VAL A O 1
ATOM 1648 N N . THR A 1 206 ? 5.892 19.414 5.096 1.00 75.50 206 THR A N 1
ATOM 1649 C CA . THR A 1 206 ? 6.333 19.712 6.460 1.00 75.50 206 THR A CA 1
ATOM 1650 C C . THR A 1 206 ? 7.855 19.628 6.604 1.00 75.50 206 THR A C 1
ATOM 1652 O O . THR A 1 206 ? 8.553 18.996 5.811 1.00 75.50 206 THR A O 1
ATOM 1655 N N . VAL A 1 207 ? 8.392 20.231 7.671 1.00 71.25 207 VAL A N 1
ATOM 1656 C CA . VAL A 1 207 ? 9.812 20.074 8.046 1.00 71.25 207 VAL A CA 1
ATOM 1657 C C . VAL A 1 207 ? 10.166 18.607 8.301 1.00 71.25 207 VAL A C 1
ATOM 1659 O O . VAL A 1 207 ? 11.273 18.184 7.983 1.00 71.25 207 VAL A O 1
ATOM 1662 N N . PHE A 1 208 ? 9.236 17.816 8.839 1.00 70.06 208 PHE A N 1
ATOM 1663 C CA . PHE A 1 208 ? 9.463 16.388 9.052 1.00 70.06 208 PHE A CA 1
ATOM 1664 C C . PHE A 1 208 ? 9.572 15.626 7.728 1.00 70.06 208 PHE A C 1
ATOM 1666 O O . PHE A 1 208 ? 10.452 14.776 7.606 1.00 70.06 208 PHE A O 1
ATOM 1673 N N . ASP A 1 209 ? 8.777 15.990 6.717 1.00 71.38 209 ASP A N 1
ATOM 1674 C CA . ASP A 1 209 ? 8.906 15.412 5.373 1.00 71.38 209 ASP A CA 1
ATOM 1675 C C . ASP A 1 209 ? 10.265 15.748 4.757 1.00 71.38 209 ASP A C 1
ATOM 1677 O O . ASP A 1 209 ? 10.883 14.889 4.135 1.00 71.38 209 ASP A O 1
ATOM 1681 N N . MET A 1 210 ? 10.754 16.976 4.966 1.00 73.44 210 MET A N 1
ATOM 1682 C CA . MET A 1 210 ? 12.065 17.418 4.481 1.00 73.44 210 MET A CA 1
ATOM 1683 C C . MET A 1 210 ? 13.216 16.642 5.138 1.00 73.44 210 MET A C 1
ATOM 1685 O O . MET A 1 210 ? 14.176 16.285 4.461 1.00 73.44 210 MET A O 1
ATOM 1689 N N . LEU A 1 211 ? 13.129 16.352 6.441 1.00 71.44 211 LEU A N 1
ATOM 1690 C CA . LEU A 1 211 ? 14.140 15.558 7.153 1.00 71.44 211 LEU A CA 1
ATOM 1691 C C . LEU A 1 211 ? 14.203 14.100 6.671 1.00 71.44 211 LEU A C 1
ATOM 1693 O O . LEU A 1 211 ? 15.227 13.447 6.851 1.00 71.44 211 LEU A O 1
ATOM 1697 N N . GLY A 1 212 ? 13.130 13.597 6.056 1.00 67.69 212 GLY A N 1
ATOM 1698 C CA . GLY A 1 212 ? 13.082 12.277 5.428 1.00 67.69 212 GLY A CA 1
ATOM 1699 C C . GLY A 1 212 ? 13.670 12.218 4.011 1.00 67.69 212 GLY A C 1
ATOM 1700 O O . GLY A 1 212 ? 13.528 11.184 3.358 1.00 67.69 212 GLY A O 1
ATOM 1701 N N . GLN A 1 213 ? 14.278 13.304 3.517 1.00 76.75 213 GLN A N 1
ATOM 1702 C CA . GLN A 1 213 ? 14.859 13.409 2.172 1.00 76.75 213 GLN A CA 1
ATOM 1703 C C . GLN A 1 213 ? 16.395 13.461 2.194 1.00 76.75 213 GLN A C 1
ATOM 1705 O O . GLN A 1 213 ? 17.021 13.549 3.248 1.00 76.75 213 GLN A O 1
ATOM 1710 N N . GLY A 1 214 ? 17.008 13.457 1.009 1.00 75.38 214 GLY A N 1
ATOM 1711 C CA . GLY A 1 214 ? 18.454 13.588 0.827 1.00 75.38 214 GLY A CA 1
ATOM 1712 C C . GLY A 1 214 ? 19.182 12.252 0.714 1.00 75.38 214 GLY A C 1
ATOM 1713 O O . GLY A 1 214 ? 20.393 12.190 0.936 1.00 75.38 214 GLY A O 1
ATOM 1714 N N . HIS A 1 215 ? 18.466 11.182 0.369 1.00 82.94 215 HIS A N 1
ATOM 1715 C CA . HIS A 1 215 ? 19.076 9.890 0.093 1.00 82.94 215 HIS A CA 1
ATOM 1716 C C . HIS A 1 215 ? 19.995 9.959 -1.133 1.00 82.94 215 HIS A C 1
ATOM 1718 O O . HIS A 1 215 ? 19.890 10.836 -1.995 1.00 82.94 215 HIS A O 1
ATOM 1724 N N . LEU A 1 216 ? 20.914 8.993 -1.217 1.00 83.00 216 LEU A N 1
ATOM 1725 C CA . LEU A 1 216 ? 21.756 8.828 -2.397 1.00 83.00 216 LEU A CA 1
ATOM 1726 C C . LEU A 1 216 ? 20.880 8.661 -3.639 1.00 83.00 216 LEU A C 1
ATOM 1728 O O . LEU A 1 216 ? 19.922 7.895 -3.634 1.00 83.00 216 LEU A O 1
ATOM 1732 N N . LEU A 1 217 ? 21.254 9.355 -4.709 1.00 85.25 217 LEU A N 1
ATOM 1733 C CA . LEU A 1 217 ? 20.572 9.294 -5.995 1.00 85.25 217 LEU A CA 1
ATOM 1734 C C . LEU A 1 217 ? 21.437 8.566 -7.011 1.00 85.25 217 LEU A C 1
ATOM 1736 O O . LEU A 1 217 ? 22.663 8.733 -7.027 1.00 85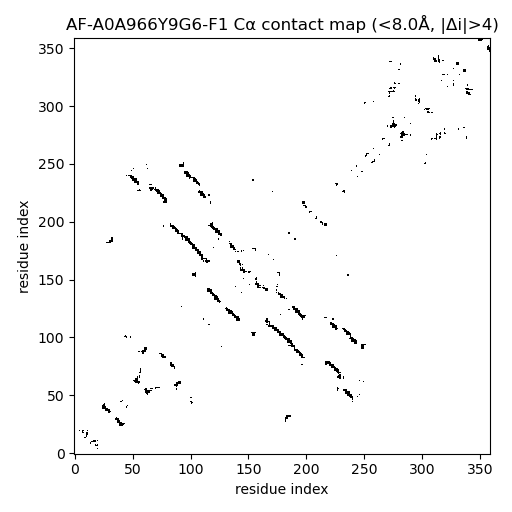.25 217 LEU A O 1
ATOM 1740 N N . GLN A 1 218 ? 20.792 7.844 -7.926 1.00 86.69 218 GLN A N 1
ATOM 1741 C CA . GLN A 1 218 ? 21.489 7.284 -9.071 1.00 86.69 218 GLN A CA 1
ATOM 1742 C C . GLN A 1 218 ? 22.056 8.422 -9.939 1.00 86.69 218 GLN A C 1
ATOM 1744 O O . GLN A 1 218 ? 21.348 9.364 -10.318 1.00 86.69 218 GLN A O 1
ATOM 1749 N N . GLN A 1 219 ? 23.358 8.351 -10.227 1.00 87.25 219 GLN A N 1
ATOM 1750 C CA . GLN A 1 219 ? 24.091 9.400 -10.955 1.00 87.25 219 GLN A CA 1
ATOM 1751 C C . GLN A 1 219 ? 24.103 9.184 -12.473 1.00 87.25 219 GLN A C 1
ATOM 1753 O O . GLN A 1 219 ? 24.450 10.089 -13.225 1.00 87.25 219 GLN A O 1
ATOM 1758 N N . ALA A 1 220 ? 23.725 7.991 -12.931 1.00 88.69 220 ALA A N 1
ATOM 1759 C CA . ALA A 1 220 ? 23.647 7.645 -14.342 1.00 88.69 220 ALA A CA 1
ATOM 1760 C C . ALA A 1 220 ? 22.200 7.300 -14.728 1.00 88.69 220 ALA A C 1
ATOM 1762 O O . ALA A 1 220 ? 21.507 6.686 -13.918 1.00 88.69 220 ALA A O 1
ATOM 1763 N N . PRO A 1 221 ? 21.747 7.612 -15.956 1.00 91.31 221 PRO A N 1
ATOM 1764 C CA . PRO A 1 221 ? 20.398 7.270 -16.396 1.00 91.31 221 PRO A CA 1
ATOM 1765 C C . PRO A 1 221 ? 20.111 5.775 -16.247 1.00 91.31 221 PRO A C 1
ATOM 1767 O O . PRO A 1 221 ? 20.962 4.943 -16.590 1.00 91.31 221 PRO A O 1
ATOM 1770 N N . SER A 1 222 ? 18.928 5.430 -15.756 1.00 93.25 222 SER A N 1
ATOM 1771 C CA . SER A 1 222 ? 18.465 4.053 -15.625 1.00 93.25 222 SER A CA 1
ATOM 1772 C C . SER A 1 222 ? 17.024 3.916 -16.103 1.00 93.25 222 SER A C 1
ATOM 1774 O O . SER A 1 222 ? 16.208 4.816 -15.920 1.00 93.25 222 SER A O 1
ATOM 1776 N N . TRP A 1 223 ? 16.724 2.785 -16.734 1.00 95.38 223 TRP A N 1
ATOM 1777 C CA . TRP A 1 223 ? 15.354 2.388 -17.037 1.00 95.38 223 TRP A CA 1
ATOM 1778 C C . TRP A 1 223 ? 14.931 1.369 -16.001 1.00 95.38 223 TRP A C 1
ATOM 1780 O O . TRP A 1 223 ? 15.649 0.396 -15.765 1.00 95.38 223 TRP A O 1
ATOM 1790 N N . VAL A 1 224 ? 13.785 1.614 -15.383 1.00 97.50 224 VAL A N 1
ATOM 1791 C CA . VAL A 1 224 ? 13.205 0.751 -14.360 1.00 97.50 224 VAL A CA 1
ATOM 1792 C C . VAL A 1 224 ? 11.862 0.272 -14.872 1.00 97.50 224 VAL A C 1
ATOM 1794 O O . VAL A 1 224 ? 11.074 1.070 -15.373 1.00 97.50 224 VAL A O 1
ATOM 1797 N N . THR A 1 225 ? 11.609 -1.027 -14.762 1.00 98.31 225 THR A N 1
ATOM 1798 C CA . THR A 1 225 ? 10.306 -1.628 -15.058 1.00 98.31 225 THR A CA 1
ATOM 1799 C C . THR A 1 225 ? 9.780 -2.289 -13.805 1.00 98.31 225 THR A C 1
ATOM 1801 O O . THR A 1 225 ? 10.493 -3.088 -13.204 1.00 98.31 225 THR A O 1
ATOM 1804 N N . ILE A 1 226 ? 8.551 -1.950 -13.427 1.00 98.44 226 ILE A N 1
ATOM 1805 C CA . ILE A 1 226 ? 7.786 -2.624 -12.382 1.00 98.44 226 ILE A CA 1
ATOM 1806 C C . ILE A 1 226 ? 6.860 -3.614 -13.079 1.00 98.44 226 ILE A C 1
ATOM 1808 O O . ILE A 1 226 ? 6.022 -3.205 -13.883 1.00 98.44 226 ILE A O 1
ATOM 1812 N N . HIS A 1 227 ? 7.059 -4.899 -12.809 1.00 98.12 227 HIS A N 1
ATOM 1813 C CA . HIS A 1 227 ? 6.290 -6.003 -13.377 1.00 98.12 227 HIS A CA 1
ATOM 1814 C C . HIS A 1 227 ? 5.073 -6.271 -12.502 1.00 98.12 227 HIS A C 1
ATOM 1816 O O . HIS A 1 227 ? 5.158 -6.198 -11.275 1.00 98.12 227 HIS A O 1
ATOM 1822 N N . HIS A 1 228 ? 3.945 -6.526 -13.142 1.00 96.31 228 HIS A N 1
ATOM 1823 C CA . HIS A 1 228 ? 2.650 -6.774 -12.515 1.00 96.31 228 HIS A CA 1
ATOM 1824 C C . HIS A 1 228 ? 1.829 -7.810 -13.295 1.00 96.31 228 HIS A C 1
ATOM 1826 O O . HIS A 1 228 ? 0.605 -7.825 -13.263 1.00 96.31 228 HIS A O 1
ATOM 1832 N N . ASP A 1 229 ? 2.522 -8.695 -14.004 1.00 94.19 229 ASP A N 1
ATOM 1833 C CA . ASP A 1 229 ? 1.917 -9.849 -14.654 1.00 94.19 229 ASP A CA 1
ATOM 1834 C C . ASP A 1 229 ? 1.708 -11.017 -13.671 1.00 94.19 229 ASP A C 1
ATOM 1836 O O . ASP A 1 229 ? 2.132 -10.979 -12.514 1.00 94.19 229 ASP A O 1
ATOM 1840 N N . ALA A 1 230 ? 1.062 -12.083 -14.149 1.00 92.38 230 ALA A N 1
ATOM 1841 C CA . ALA A 1 230 ? 0.723 -13.253 -13.340 1.00 92.38 230 ALA A CA 1
ATOM 1842 C C . ALA A 1 230 ? 1.943 -14.016 -12.778 1.00 92.38 230 ALA A C 1
ATOM 1844 O O . ALA A 1 230 ? 1.813 -14.705 -11.768 1.00 92.38 230 ALA A O 1
ATOM 1845 N N . GLU A 1 231 ? 3.121 -13.917 -13.405 1.00 94.25 231 GLU A N 1
ATOM 1846 C CA . GLU A 1 231 ? 4.360 -14.517 -12.883 1.00 94.25 231 GLU A CA 1
ATOM 1847 C C . GLU A 1 231 ? 5.053 -13.595 -11.865 1.00 94.25 231 GLU A C 1
ATOM 1849 O O . GLU A 1 231 ? 5.841 -14.056 -11.034 1.00 94.25 231 GLU A O 1
ATOM 1854 N N . HIS A 1 232 ? 4.739 -12.299 -11.904 1.00 96.44 232 HIS A N 1
ATOM 1855 C CA . HIS A 1 232 ? 5.375 -11.242 -11.126 1.00 96.44 232 HIS A CA 1
ATOM 1856 C C . HIS A 1 232 ? 4.345 -10.351 -10.404 1.00 96.44 232 HIS A C 1
ATOM 1858 O O . HIS A 1 232 ? 4.316 -9.137 -10.639 1.00 96.44 232 HIS A O 1
ATOM 1864 N N . PRO A 1 233 ? 3.528 -10.894 -9.481 1.00 95.62 233 PRO A N 1
ATOM 1865 C CA . PRO A 1 233 ? 2.470 -10.135 -8.822 1.00 95.62 233 PRO A CA 1
ATOM 1866 C C . PRO A 1 233 ? 3.065 -9.116 -7.841 1.00 95.62 233 PRO A C 1
ATOM 1868 O O . PRO A 1 233 ? 3.396 -9.430 -6.694 1.00 95.62 233 PRO A O 1
ATOM 1871 N N . SER A 1 234 ? 3.270 -7.881 -8.301 1.00 98.31 234 SER A N 1
ATOM 1872 C CA . SER A 1 234 ? 3.636 -6.770 -7.423 1.00 98.31 234 SER A CA 1
ATOM 1873 C C . SER A 1 234 ? 2.429 -6.343 -6.595 1.00 98.31 234 SER A C 1
ATOM 1875 O O . SER A 1 234 ? 1.355 -6.114 -7.144 1.00 98.31 234 SER A O 1
ATOM 1877 N N . VAL A 1 235 ? 2.605 -6.198 -5.283 1.00 97.94 235 VAL A N 1
ATOM 1878 C CA . VAL A 1 235 ? 1.503 -6.020 -4.329 1.00 97.94 235 VAL A CA 1
ATOM 1879 C C . VAL A 1 235 ? 1.879 -5.085 -3.183 1.00 97.94 235 VAL A C 1
ATOM 1881 O O . VAL A 1 235 ? 3.009 -5.097 -2.694 1.00 97.94 235 VAL A O 1
ATOM 1884 N N . LEU A 1 236 ? 0.916 -4.280 -2.741 1.00 98.06 236 LEU A N 1
ATOM 1885 C CA . LEU A 1 236 ? 0.945 -3.470 -1.528 1.00 98.06 236 LEU A CA 1
ATOM 1886 C C . LEU A 1 236 ? 0.017 -4.096 -0.479 1.00 98.06 236 LEU A C 1
ATOM 1888 O O . LEU A 1 236 ? -1.180 -4.205 -0.709 1.00 98.06 236 LEU A O 1
ATOM 1892 N N . ASN A 1 237 ? 0.538 -4.443 0.694 1.00 96.75 237 ASN A N 1
ATOM 1893 C CA . ASN A 1 237 ? -0.259 -4.942 1.812 1.00 96.75 237 ASN A CA 1
ATOM 1894 C C . ASN A 1 237 ? -0.624 -3.796 2.759 1.00 96.75 237 ASN A C 1
ATOM 1896 O O . ASN A 1 237 ? 0.249 -3.174 3.376 1.00 96.75 237 ASN A O 1
ATOM 1900 N N . VAL A 1 238 ? -1.923 -3.539 2.896 1.00 96.31 238 VAL A N 1
ATOM 1901 C CA . VAL A 1 238 ? -2.470 -2.420 3.669 1.00 96.31 238 VAL A CA 1
ATOM 1902 C C . VAL A 1 238 ? -3.095 -2.928 4.979 1.00 96.31 238 VAL A C 1
ATOM 1904 O O . VAL A 1 238 ? -3.991 -3.767 4.920 1.00 96.31 238 VAL A O 1
ATOM 1907 N N . PRO A 1 239 ? -2.667 -2.433 6.158 1.00 95.81 239 PRO A N 1
ATOM 1908 C CA . PRO A 1 239 ? -3.195 -2.825 7.463 1.00 95.81 239 PRO A CA 1
ATOM 1909 C C . PRO A 1 239 ? -4.498 -2.074 7.766 1.00 95.81 239 PRO A C 1
ATOM 1911 O O . PRO A 1 239 ? -4.477 -0.952 8.274 1.00 95.81 239 PRO A O 1
ATOM 1914 N N . VAL A 1 240 ? -5.638 -2.675 7.439 1.00 94.31 240 VAL A N 1
ATOM 1915 C CA . VAL A 1 240 ? -6.960 -2.101 7.716 1.00 94.31 240 VAL A CA 1
ATOM 1916 C C . VAL A 1 240 ? -7.438 -2.532 9.091 1.00 94.31 240 VAL A C 1
ATOM 1918 O O . VAL A 1 240 ? -7.400 -3.709 9.435 1.00 94.31 240 VAL A O 1
ATOM 1921 N N . THR A 1 241 ? -7.893 -1.568 9.885 1.00 93.12 241 THR A N 1
ATOM 1922 C CA . THR A 1 241 ? -8.297 -1.786 11.284 1.00 93.12 241 THR A CA 1
ATOM 1923 C C . THR A 1 241 ? -9.774 -1.475 11.530 1.00 93.12 241 THR A C 1
ATOM 1925 O O . THR A 1 241 ? -10.321 -1.891 12.547 1.00 93.12 241 THR A O 1
ATOM 1928 N N . ALA A 1 242 ? -10.449 -0.771 10.609 1.00 89.56 242 ALA A N 1
ATOM 1929 C CA . ALA A 1 242 ? -11.897 -0.534 10.638 1.00 89.56 242 ALA A CA 1
ATOM 1930 C C . ALA A 1 242 ? -12.455 -0.090 9.266 1.00 89.56 242 ALA A C 1
ATOM 1932 O O . ALA A 1 242 ? -11.732 0.484 8.447 1.00 89.56 242 ALA A O 1
ATOM 1933 N N . GLY A 1 243 ? -13.764 -0.285 9.048 1.00 82.81 243 GLY A N 1
ATOM 1934 C CA . GLY A 1 243 ? -14.467 0.042 7.796 1.00 82.81 243 GLY A CA 1
ATOM 1935 C C . GLY A 1 243 ? -14.465 -1.139 6.824 1.00 82.81 243 GLY A C 1
ATOM 1936 O O . GLY A 1 243 ? -15.071 -2.167 7.121 1.00 82.81 243 GLY A O 1
ATOM 1937 N N . ASN A 1 244 ? -13.705 -1.020 5.729 1.00 75.50 244 ASN A N 1
ATOM 1938 C CA . ASN A 1 244 ? -13.592 -1.994 4.630 1.00 75.50 244 ASN A CA 1
ATOM 1939 C C . ASN A 1 244 ? -12.825 -3.292 4.989 1.00 75.50 244 ASN A C 1
ATOM 1941 O O . ASN A 1 244 ? -11.977 -3.764 4.240 1.00 75.50 2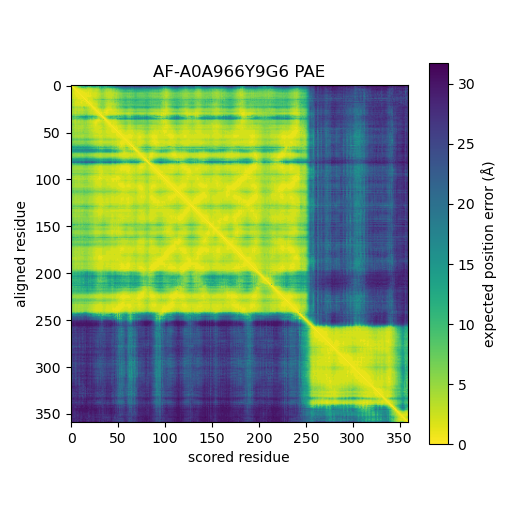44 ASN A O 1
ATOM 1945 N N . VAL A 1 245 ? -13.115 -3.907 6.133 1.00 62.41 245 VAL A N 1
ATOM 1946 C CA . VAL A 1 245 ? -12.400 -5.100 6.633 1.00 62.41 245 VAL A CA 1
ATOM 1947 C C . VAL A 1 245 ? -12.720 -6.369 5.816 1.00 62.41 245 VAL A C 1
ATOM 1949 O O . VAL A 1 245 ? -12.012 -7.365 5.900 1.00 62.41 245 VAL A O 1
ATOM 1952 N N . ILE A 1 246 ? -13.788 -6.359 5.007 1.00 55.78 246 ILE A N 1
ATOM 1953 C CA . ILE A 1 246 ? -14.251 -7.533 4.237 1.00 55.78 246 ILE A CA 1
ATOM 1954 C C . ILE A 1 246 ? -13.641 -7.588 2.819 1.00 55.78 246 ILE A C 1
ATOM 1956 O O . ILE A 1 246 ? -13.800 -8.591 2.132 1.00 55.78 246 ILE A O 1
ATOM 1960 N N . GLY A 1 247 ? -12.896 -6.565 2.382 1.00 57.06 247 GLY A N 1
ATOM 1961 C CA . GLY A 1 247 ? -12.289 -6.575 1.044 1.00 57.06 247 GLY A CA 1
ATOM 1962 C C . GLY A 1 247 ? -13.256 -6.190 -0.080 1.00 57.06 247 GLY A C 1
ATOM 1963 O O . GLY A 1 247 ? -13.342 -6.844 -1.112 1.00 57.06 247 GLY A O 1
ATOM 1964 N N . THR A 1 248 ? -14.070 -5.157 0.154 1.00 58.12 248 THR A N 1
ATOM 1965 C CA . THR A 1 248 ? -15.043 -4.628 -0.823 1.00 58.12 248 THR A CA 1
ATOM 1966 C C . THR A 1 248 ? -14.720 -3.192 -1.219 1.00 58.12 248 THR A C 1
ATOM 1968 O O . THR A 1 248 ? -15.613 -2.348 -1.342 1.00 58.12 248 THR A O 1
ATOM 1971 N N . PHE A 1 249 ? -13.433 -2.898 -1.415 1.00 58.81 249 PHE A N 1
ATOM 1972 C CA . PHE A 1 249 ? -12.956 -1.537 -1.676 1.00 58.81 249 PHE A CA 1
ATOM 1973 C C . PHE A 1 249 ? -13.428 -1.009 -3.040 1.00 58.81 249 PHE A C 1
ATOM 1975 O O . PHE A 1 249 ? -13.540 0.202 -3.230 1.00 58.81 249 PHE A O 1
ATOM 1982 N N . ILE A 1 250 ? -13.752 -1.919 -3.967 1.00 54.06 250 ILE A N 1
ATOM 1983 C CA . ILE A 1 250 ? -14.190 -1.643 -5.338 1.00 54.06 250 ILE A CA 1
ATOM 1984 C C . ILE A 1 250 ? -15.620 -2.169 -5.530 1.00 54.06 250 ILE A C 1
ATOM 1986 O O . ILE A 1 250 ? -15.866 -3.159 -6.208 1.00 54.06 250 ILE A O 1
ATOM 1990 N N . SER A 1 251 ? -16.600 -1.512 -4.913 1.00 47.50 251 SER A N 1
ATOM 1991 C CA . SER A 1 251 ? -18.018 -1.730 -5.232 1.00 47.50 251 SER A CA 1
ATOM 1992 C C . SER A 1 251 ? -18.679 -0.397 -5.589 1.00 47.50 251 SER A C 1
ATOM 1994 O O . SER A 1 251 ? -19.358 0.238 -4.787 1.00 47.50 251 SER A O 1
ATOM 1996 N N . GLY A 1 252 ? -18.446 0.099 -6.807 1.00 39.59 252 GLY A N 1
ATOM 1997 C CA . GLY A 1 252 ? -19.083 1.349 -7.225 1.00 39.59 252 GLY A CA 1
ATOM 1998 C C . GLY A 1 252 ? -18.683 1.849 -8.604 1.00 39.59 252 GLY A C 1
ATOM 1999 O O . GLY A 1 252 ? -17.633 2.465 -8.769 1.00 39.59 252 GLY A O 1
ATOM 2000 N N . GLY A 1 253 ? -19.573 1.659 -9.579 1.00 37.09 253 GLY A N 1
ATOM 2001 C CA . GLY A 1 253 ? -19.544 2.391 -10.844 1.00 37.09 253 GLY A CA 1
ATOM 2002 C C . GLY A 1 253 ? -19.655 3.908 -10.632 1.00 37.09 253 GLY A C 1
ATOM 2003 O O . GLY A 1 253 ? -20.220 4.395 -9.648 1.00 37.09 253 GLY A O 1
ATOM 2004 N N . SER A 1 254 ? -19.081 4.670 -11.557 1.00 34.94 254 SER A N 1
ATOM 2005 C CA . SER A 1 254 ? -19.011 6.131 -11.527 1.00 34.94 254 SER A CA 1
ATOM 2006 C C . SER A 1 254 ? -20.400 6.786 -11.579 1.00 34.94 254 SER A C 1
ATOM 2008 O O . SER A 1 254 ? -21.151 6.607 -12.532 1.00 34.94 254 SER A O 1
ATOM 2010 N N . GLY A 1 255 ? -20.713 7.616 -10.576 1.00 40.44 255 GLY A N 1
ATOM 2011 C CA . GLY A 1 255 ? -21.897 8.485 -10.582 1.00 40.44 255 GLY A CA 1
ATOM 2012 C C . GLY A 1 255 ? -23.102 7.917 -9.833 1.00 40.44 255 GLY A C 1
ATOM 2013 O O . GLY A 1 255 ? -24.110 7.572 -10.433 1.00 40.44 255 GLY A O 1
ATOM 2014 N N . GLY A 1 256 ? -23.007 7.884 -8.500 1.00 41.56 256 GLY A N 1
ATOM 2015 C CA . GLY A 1 256 ? -24.132 7.630 -7.601 1.00 41.56 256 GLY A CA 1
ATOM 2016 C C . GLY A 1 256 ? -24.612 6.185 -7.602 1.00 41.56 256 GLY A C 1
ATOM 2017 O O . GLY A 1 256 ? -25.637 5.925 -8.204 1.00 41.56 256 GLY A O 1
ATOM 2018 N N . MET A 1 257 ? -23.895 5.284 -6.911 1.00 57.16 257 MET A N 1
ATOM 2019 C CA . MET A 1 257 ? -24.342 3.947 -6.448 1.00 57.16 257 MET A CA 1
ATOM 2020 C C . MET A 1 257 ? -25.353 3.221 -7.365 1.00 57.16 257 MET A C 1
ATOM 2022 O O . MET A 1 257 ? -26.312 2.617 -6.890 1.00 57.16 257 MET A O 1
ATOM 2026 N N . THR A 1 258 ? -25.181 3.309 -8.682 1.00 62.00 258 THR A N 1
ATOM 2027 C CA . THR A 1 258 ? -26.107 2.761 -9.672 1.00 62.00 258 THR A CA 1
ATOM 2028 C C . THR A 1 258 ? -25.302 2.192 -10.824 1.00 62.00 258 THR A C 1
ATOM 2030 O O . THR A 1 258 ? -24.219 2.677 -11.155 1.00 62.00 258 THR A O 1
ATOM 2033 N N . MET A 1 259 ? -25.829 1.132 -11.433 1.00 74.12 259 MET A N 1
ATOM 2034 C CA . MET A 1 259 ? -25.295 0.635 -12.694 1.00 74.12 259 MET A CA 1
ATOM 2035 C C . MET A 1 259 ? -25.357 1.752 -13.739 1.00 74.12 259 MET A C 1
ATOM 2037 O O . MET A 1 259 ? -26.360 2.467 -13.831 1.00 74.12 259 MET A O 1
ATOM 2041 N N . ALA A 1 260 ? -24.306 1.879 -14.553 1.00 76.62 260 ALA A N 1
ATOM 2042 C CA . ALA A 1 260 ? -24.283 2.863 -15.626 1.00 76.62 260 ALA A CA 1
ATOM 2043 C C . ALA A 1 260 ? -25.520 2.677 -16.532 1.00 76.62 260 ALA A C 1
ATOM 2045 O O . ALA A 1 260 ? -25.811 1.543 -16.920 1.00 76.62 260 ALA A O 1
ATOM 2046 N N . PRO A 1 261 ? -26.231 3.749 -16.936 1.00 80.81 261 PRO A N 1
ATOM 2047 C CA . PRO A 1 261 ? -27.467 3.624 -17.714 1.00 80.81 261 PRO A CA 1
ATOM 2048 C C . PRO A 1 261 ? -27.328 2.769 -18.979 1.00 80.81 261 PRO A C 1
ATOM 2050 O O . PRO A 1 261 ? -28.238 2.022 -19.318 1.00 80.81 261 PRO A O 1
ATOM 2053 N N . LYS A 1 262 ? -26.163 2.820 -19.639 1.00 81.00 262 LYS A N 1
ATOM 2054 C CA . LYS A 1 262 ? -25.854 1.982 -20.807 1.00 81.00 262 LYS A CA 1
ATOM 2055 C C . LYS A 1 262 ? -25.783 0.489 -20.476 1.00 81.00 262 LYS A C 1
ATOM 2057 O O . LYS A 1 262 ? -26.218 -0.318 -21.284 1.00 81.00 262 LYS A O 1
ATOM 2062 N N . VAL A 1 263 ? -25.257 0.130 -19.305 1.00 85.12 263 VAL A N 1
ATOM 2063 C CA . VAL A 1 263 ? -25.196 -1.263 -18.831 1.00 85.12 263 VAL A CA 1
ATOM 2064 C C . VAL A 1 263 ? -26.599 -1.757 -18.500 1.00 85.12 263 VAL A C 1
ATOM 2066 O O . VAL A 1 263 ? -26.977 -2.847 -18.916 1.00 85.12 263 VAL A O 1
ATOM 2069 N N . VAL A 1 264 ? -27.402 -0.929 -17.820 1.00 88.25 264 VAL A N 1
ATOM 2070 C CA . VAL A 1 264 ? -28.809 -1.251 -17.533 1.00 88.25 264 VAL A CA 1
ATOM 2071 C C . VAL A 1 264 ? -29.588 -1.487 -18.823 1.00 88.25 264 VAL A C 1
ATOM 2073 O O . VAL A 1 264 ? -30.345 -2.452 -18.901 1.00 88.25 264 VAL A O 1
ATOM 2076 N N . GLU A 1 265 ? -29.401 -0.628 -19.826 1.00 88.56 265 GLU A N 1
ATOM 2077 C CA . GLU A 1 265 ? -30.093 -0.764 -21.106 1.00 88.56 265 GLU A CA 1
ATOM 2078 C C . GLU A 1 265 ? -29.633 -2.004 -21.873 1.00 88.56 265 GLU A C 1
ATOM 2080 O O . GLU A 1 265 ? -30.474 -2.790 -22.290 1.00 88.56 265 GLU A O 1
ATOM 2085 N N . ALA A 1 266 ? -28.326 -2.270 -21.937 1.00 89.75 266 ALA A N 1
ATOM 2086 C CA . ALA A 1 266 ? -27.807 -3.491 -22.551 1.00 89.75 266 ALA A CA 1
ATOM 2087 C C . ALA A 1 266 ? -28.361 -4.760 -21.876 1.00 89.75 266 ALA A C 1
ATOM 2089 O O . ALA A 1 266 ? -28.776 -5.698 -22.554 1.00 89.75 266 ALA A O 1
ATOM 2090 N N . CYS A 1 267 ? -28.446 -4.779 -20.541 1.00 91.00 267 CYS A N 1
ATOM 2091 C CA . CYS A 1 267 ? -29.032 -5.900 -19.801 1.00 91.00 267 CYS A CA 1
ATOM 2092 C C . CYS A 1 267 ? -30.534 -6.069 -20.082 1.00 91.00 267 CYS A C 1
ATOM 2094 O O . CYS A 1 267 ? -31.035 -7.194 -20.087 1.00 91.00 267 CYS A O 1
ATOM 2096 N N . ARG A 1 268 ? -31.263 -4.968 -20.314 1.00 91.75 268 ARG A N 1
ATOM 2097 C CA . ARG A 1 268 ? -32.676 -5.004 -20.723 1.00 91.75 268 ARG A CA 1
ATOM 2098 C C . ARG A 1 268 ? -32.837 -5.522 -22.142 1.00 91.75 268 ARG A C 1
ATOM 2100 O O . ARG A 1 268 ? -33.652 -6.411 -22.354 1.00 91.75 268 ARG A O 1
ATOM 2107 N N . GLU A 1 269 ? -32.069 -5.000 -23.089 1.00 91.38 269 GLU A N 1
ATOM 2108 C CA . GLU A 1 269 ? -32.103 -5.432 -24.489 1.00 91.38 269 GLU A CA 1
ATOM 2109 C C . GLU A 1 269 ? -31.770 -6.922 -24.623 1.00 91.38 269 GLU A C 1
ATOM 2111 O O . GLU A 1 269 ? -32.430 -7.639 -25.370 1.00 91.38 269 GLU A O 1
ATOM 2116 N N . ALA A 1 270 ? -30.808 -7.410 -23.834 1.00 91.75 270 ALA A N 1
ATOM 2117 C CA . ALA A 1 270 ? -30.440 -8.822 -23.774 1.00 91.75 270 ALA A CA 1
ATOM 2118 C C . ALA A 1 270 ? -31.421 -9.697 -22.965 1.00 91.75 270 ALA A C 1
ATOM 2120 O O . ALA A 1 270 ? -31.241 -10.909 -22.885 1.00 91.75 270 ALA A O 1
ATOM 2121 N N . GLY A 1 271 ? -32.453 -9.114 -22.345 1.00 93.00 271 GLY A N 1
ATOM 2122 C CA . GLY A 1 271 ? -33.472 -9.848 -21.591 1.00 93.00 271 GLY A CA 1
ATOM 2123 C C . GLY A 1 271 ? -33.000 -10.433 -20.253 1.00 93.00 271 GLY A C 1
ATOM 2124 O O . GLY A 1 271 ? -33.714 -11.232 -19.643 1.00 93.00 271 GLY A O 1
ATOM 2125 N N . LEU A 1 272 ? -31.825 -10.031 -19.763 1.00 93.69 272 LEU A N 1
ATOM 2126 C CA . LEU A 1 272 ? -31.146 -10.679 -18.636 1.00 93.69 272 LEU A CA 1
ATOM 2127 C C . LEU A 1 272 ? -31.919 -10.562 -17.312 1.00 93.69 272 LEU A C 1
ATOM 2129 O O . LEU A 1 272 ? -31.884 -11.482 -16.500 1.00 93.69 272 LEU A O 1
ATOM 2133 N N . PHE A 1 273 ? -32.685 -9.480 -17.120 1.00 93.62 273 PHE A N 1
ATOM 2134 C CA . PHE A 1 273 ? -33.539 -9.287 -15.937 1.00 93.62 273 PHE A CA 1
ATOM 2135 C C . PHE A 1 273 ? -34.725 -10.263 -15.843 1.00 93.62 273 PHE A C 1
ATOM 2137 O O . PHE A 1 273 ? -35.354 -10.367 -14.790 1.00 93.62 273 PHE A O 1
ATOM 2144 N N . TRP A 1 274 ? -35.063 -10.950 -16.938 1.00 94.88 274 TRP A N 1
ATOM 2145 C CA . TRP A 1 274 ? -36.264 -11.785 -17.050 1.00 94.88 274 TRP A CA 1
ATOM 2146 C C . TRP A 1 274 ? -35.944 -13.236 -17.403 1.00 94.88 274 TRP A C 1
ATOM 2148 O O . TRP A 1 274 ? -36.829 -13.976 -17.834 1.00 94.88 274 TRP A O 1
ATOM 2158 N N . LEU A 1 275 ? -34.695 -13.665 -17.198 1.00 94.81 275 LEU A N 1
ATOM 2159 C CA . LEU A 1 275 ? -34.286 -15.041 -17.475 1.00 94.81 275 LEU A CA 1
ATOM 2160 C C . LEU A 1 275 ? -35.121 -16.053 -16.690 1.00 94.81 275 LEU A C 1
ATOM 2162 O O . LEU A 1 275 ? -35.610 -17.009 -17.273 1.00 94.81 275 LEU A O 1
ATOM 2166 N N . LEU A 1 276 ? -35.367 -15.794 -15.406 1.00 94.44 276 LEU A N 1
ATOM 2167 C CA . LEU A 1 276 ? -36.160 -16.665 -14.531 1.00 94.44 276 LEU A CA 1
ATOM 2168 C C . LEU A 1 276 ? -37.683 -16.457 -14.652 1.00 94.44 276 LEU A C 1
ATOM 2170 O O . LEU A 1 276 ? -38.450 -17.109 -13.952 1.00 94.44 276 LEU A O 1
ATOM 2174 N N . VAL A 1 277 ? -38.148 -15.510 -15.473 1.00 94.38 277 VAL A N 1
ATOM 2175 C CA . VAL A 1 277 ? -39.585 -15.233 -15.620 1.00 94.38 277 VAL A CA 1
ATOM 2176 C C . VAL A 1 277 ? -40.197 -16.225 -16.623 1.00 94.38 277 VAL A C 1
ATOM 2178 O O . VAL A 1 277 ? -39.583 -16.451 -17.668 1.00 94.38 277 VAL A O 1
ATOM 2181 N N . PRO A 1 278 ? -41.402 -16.776 -16.359 1.00 94.19 278 PRO A N 1
ATOM 2182 C CA . PRO A 1 278 ? -42.082 -17.686 -17.281 1.00 94.19 278 PRO A CA 1
ATOM 2183 C C . PRO A 1 278 ? -42.269 -17.107 -18.688 1.00 94.19 278 PRO A C 1
ATOM 2185 O O . PRO A 1 278 ? -42.513 -15.904 -18.861 1.00 94.19 278 PRO A O 1
ATOM 2188 N N . ARG A 1 279 ? -42.209 -17.973 -19.705 1.00 93.50 279 ARG A N 1
ATOM 2189 C CA . ARG A 1 279 ? -42.323 -17.583 -21.123 1.00 93.50 279 ARG A CA 1
ATOM 2190 C C . ARG A 1 279 ? -43.668 -16.956 -21.456 1.00 93.50 279 ARG A C 1
ATOM 2192 O O . ARG A 1 279 ? -43.733 -16.033 -22.264 1.00 93.50 279 ARG A O 1
ATOM 2199 N N . GLU A 1 280 ? -44.734 -17.402 -20.803 1.00 90.88 280 GLU A N 1
ATOM 2200 C CA . GLU A 1 280 ? -46.097 -16.888 -20.973 1.00 90.88 280 GLU A CA 1
ATOM 2201 C C . GLU A 1 280 ? -46.214 -15.415 -20.562 1.00 90.88 280 GLU A C 1
ATOM 2203 O O . GLU A 1 280 ? -47.112 -14.709 -21.016 1.00 90.88 280 GLU A O 1
ATOM 2208 N N . LEU A 1 281 ? -45.291 -14.946 -19.719 1.00 91.62 281 LEU A N 1
ATOM 2209 C CA . LEU A 1 281 ? -45.211 -13.569 -19.242 1.00 91.62 281 LEU A CA 1
ATOM 2210 C C . LEU A 1 281 ? -44.139 -12.753 -19.977 1.00 91.62 281 LEU A C 1
ATOM 2212 O O . LEU A 1 281 ? -43.885 -11.617 -19.590 1.00 91.62 281 LEU A O 1
ATOM 2216 N N . GLY A 1 282 ? -43.519 -13.313 -21.022 1.00 90.00 282 GLY A N 1
ATOM 2217 C CA . GLY A 1 282 ? -42.486 -12.662 -21.832 1.00 90.00 282 GLY A CA 1
ATOM 2218 C C . GLY A 1 282 ? -41.052 -12.834 -21.322 1.00 90.00 282 GLY A C 1
ATOM 2219 O O . GLY A 1 282 ? -40.153 -12.183 -21.850 1.00 90.00 282 GLY A O 1
ATOM 2220 N N . GLY A 1 283 ? -40.825 -13.681 -20.312 1.00 92.56 283 GLY A N 1
ATOM 2221 C CA . GLY A 1 283 ? -39.484 -14.060 -19.864 1.00 92.56 283 GLY A CA 1
ATOM 2222 C C . GLY A 1 283 ? -38.884 -15.226 -20.655 1.00 92.56 283 GLY A C 1
ATOM 2223 O O . GLY A 1 283 ? -39.448 -15.677 -21.653 1.00 92.56 283 GLY A O 1
ATOM 2224 N N . SER A 1 284 ? -37.721 -15.718 -20.218 1.00 93.50 284 SER A N 1
ATOM 2225 C CA . SER A 1 284 ? -37.024 -16.821 -20.910 1.00 93.50 284 SER A CA 1
ATOM 2226 C C . SER A 1 284 ? -37.315 -18.209 -20.335 1.00 93.50 284 SER A C 1
ATOM 2228 O O . SER A 1 284 ? -37.106 -19.203 -21.039 1.00 93.50 284 SER A O 1
ATOM 2230 N N . ASP A 1 285 ? -37.825 -18.277 -19.102 1.00 93.50 285 ASP A N 1
ATOM 2231 C CA . ASP A 1 285 ? -38.013 -19.514 -18.332 1.00 93.50 285 ASP A CA 1
ATOM 2232 C C . ASP A 1 285 ? -36.731 -20.369 -18.288 1.00 93.50 285 ASP A C 1
ATOM 2234 O O . ASP A 1 285 ? -36.722 -21.566 -18.571 1.00 93.50 285 ASP A O 1
ATOM 2238 N N . ALA A 1 28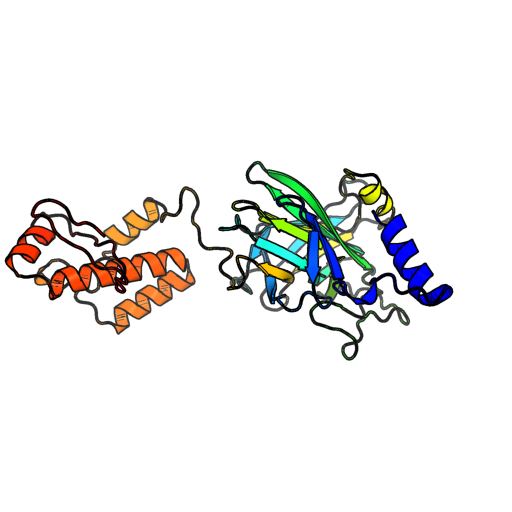6 ? -35.605 -19.697 -18.034 1.00 94.69 286 ALA A N 1
ATOM 2239 C CA . ALA A 1 286 ? -34.287 -20.301 -17.936 1.00 94.69 286 ALA A CA 1
ATOM 2240 C C . ALA A 1 286 ? -34.173 -21.145 -16.663 1.00 94.69 286 ALA A C 1
ATOM 2242 O O . ALA A 1 286 ? -34.694 -20.792 -15.600 1.00 94.69 286 ALA A O 1
ATOM 2243 N N . SER A 1 287 ? -33.423 -22.239 -16.752 1.00 95.31 287 SER A N 1
ATOM 2244 C CA . SER A 1 287 ? -33.094 -23.047 -15.585 1.00 95.31 287 SER A CA 1
ATOM 2245 C C . SER A 1 287 ? -32.216 -22.269 -14.602 1.00 95.31 287 SER A C 1
ATOM 2247 O O . SER A 1 287 ? -31.464 -21.363 -14.968 1.00 95.31 287 SER A O 1
ATOM 2249 N N . THR A 1 288 ? -32.239 -22.674 -13.330 1.00 90.69 288 THR A N 1
ATOM 2250 C CA . THR A 1 288 ? -31.338 -22.110 -12.315 1.00 90.69 288 THR A CA 1
ATOM 2251 C C . THR A 1 288 ? -29.868 -22.254 -12.714 1.00 90.69 288 THR A C 1
ATOM 2253 O O . THR A 1 288 ? -29.076 -21.375 -12.403 1.00 90.69 288 THR A O 1
ATOM 2256 N N . VAL A 1 289 ? -29.499 -23.321 -13.430 1.00 94.31 289 VAL A N 1
ATOM 2257 C CA . VAL A 1 289 ? -28.122 -23.531 -13.900 1.00 94.31 289 VAL A CA 1
ATOM 2258 C C . VAL A 1 289 ? -27.736 -22.473 -14.932 1.00 94.31 289 VAL A C 1
ATOM 2260 O O . VAL A 1 289 ? -26.738 -21.792 -14.739 1.00 94.31 289 VAL A O 1
ATOM 2263 N N . GLU A 1 290 ? -28.548 -22.272 -15.973 1.00 94.06 290 GLU A N 1
ATOM 2264 C CA . GLU A 1 290 ? -28.294 -21.249 -17.002 1.00 94.06 290 GLU A CA 1
ATOM 2265 C C . GLU A 1 290 ? -28.247 -19.840 -16.403 1.00 94.06 290 GLU A C 1
ATOM 2267 O O . GLU A 1 290 ? -27.395 -19.030 -16.767 1.00 94.06 290 GLU A O 1
ATOM 2272 N N . PHE A 1 291 ? -29.132 -19.561 -15.444 1.00 94.69 291 PHE A N 1
ATOM 2273 C CA . PHE A 1 291 ? -29.122 -18.300 -14.716 1.00 94.69 291 PHE A CA 1
ATOM 2274 C C . PHE A 1 291 ? -27.829 -18.107 -13.916 1.00 94.69 291 PHE A C 1
ATOM 2276 O O . PHE A 1 291 ? -27.226 -17.040 -13.996 1.00 94.69 291 PHE A O 1
ATOM 2283 N N . MET A 1 292 ? -27.369 -19.125 -13.184 1.00 93.94 292 MET A N 1
ATOM 2284 C CA . MET A 1 292 ? -26.126 -19.032 -12.411 1.00 93.94 292 MET A CA 1
ATOM 2285 C C . MET A 1 292 ? -24.893 -18.920 -13.312 1.00 93.94 292 MET A C 1
ATOM 2287 O O . MET A 1 292 ? -24.005 -18.139 -12.992 1.00 93.94 292 MET A O 1
ATOM 2291 N N . THR A 1 293 ? -24.859 -19.603 -14.460 1.00 94.00 293 THR A N 1
ATOM 2292 C CA . THR A 1 293 ? -23.787 -19.439 -15.457 1.00 94.00 293 THR A CA 1
ATOM 2293 C C . THR A 1 293 ? -23.745 -18.015 -16.013 1.00 94.00 293 THR A C 1
ATOM 2295 O O . THR A 1 293 ? -22.674 -17.437 -16.157 1.00 94.00 293 THR A O 1
ATOM 2298 N N . MET A 1 294 ? -24.903 -17.407 -16.278 1.00 93.62 294 MET A N 1
ATOM 2299 C CA . MET A 1 294 ? -24.982 -16.004 -16.696 1.00 93.62 294 MET A CA 1
ATOM 2300 C C . MET A 1 294 ? -24.478 -15.051 -15.600 1.00 93.62 294 MET A C 1
ATOM 2302 O O . MET A 1 294 ? -23.748 -14.105 -15.898 1.00 93.62 294 MET A O 1
ATOM 2306 N N . VAL A 1 295 ? -24.827 -15.310 -14.333 1.00 91.88 295 VAL A N 1
ATOM 2307 C CA . VAL A 1 295 ? -24.330 -14.523 -13.192 1.00 91.88 295 VAL A CA 1
ATOM 2308 C C . VAL A 1 295 ? -22.817 -14.667 -13.040 1.00 91.88 295 VAL A C 1
ATOM 2310 O O . VAL A 1 295 ? -22.153 -13.663 -12.813 1.00 91.88 295 VAL A O 1
ATOM 2313 N N . GLU A 1 296 ? -22.271 -15.876 -13.182 1.00 87.31 296 GLU A N 1
ATOM 2314 C CA . GLU A 1 296 ? -20.828 -16.147 -13.132 1.00 87.31 296 GLU A CA 1
ATOM 2315 C C . GLU A 1 296 ? -20.075 -15.389 -14.234 1.00 87.31 296 GLU A C 1
ATOM 2317 O O . GLU A 1 296 ? -19.111 -14.679 -13.947 1.00 87.31 296 GLU A O 1
ATOM 2322 N N . GLU A 1 297 ? -20.571 -15.453 -15.471 1.00 88.44 297 GLU A N 1
ATOM 2323 C CA . GLU A 1 297 ? -19.986 -14.742 -16.609 1.00 88.44 297 GLU A CA 1
ATOM 2324 C C . GLU A 1 297 ? -20.001 -13.221 -16.389 1.00 88.44 297 GLU A C 1
ATOM 2326 O O . GLU A 1 297 ? -18.979 -12.555 -16.553 1.00 88.44 297 GLU A O 1
ATOM 2331 N N . LEU A 1 298 ? -21.127 -12.653 -15.937 1.00 85.00 298 LEU A N 1
ATOM 2332 C CA . LEU A 1 298 ? -21.201 -11.230 -15.588 1.00 85.00 298 LEU A CA 1
ATOM 2333 C C . LEU A 1 298 ? -20.276 -10.874 -14.425 1.00 85.00 298 LEU A C 1
ATOM 2335 O O . LEU A 1 298 ? -19.649 -9.818 -14.459 1.00 85.00 298 LEU A O 1
ATOM 2339 N N . ALA A 1 299 ? -20.191 -11.727 -13.403 1.00 79.25 299 ALA A N 1
ATOM 2340 C CA . ALA A 1 299 ? -19.381 -11.480 -12.214 1.00 79.25 299 ALA A CA 1
ATOM 2341 C C . ALA A 1 299 ? -17.884 -11.478 -12.529 1.00 79.25 299 ALA A C 1
ATOM 2343 O O . ALA A 1 299 ? -17.149 -10.714 -11.906 1.00 79.25 299 ALA A O 1
ATOM 2344 N N . SER A 1 300 ? -17.451 -12.266 -13.522 1.00 71.06 300 SER A N 1
ATOM 2345 C CA . SER A 1 300 ? -16.074 -12.240 -14.032 1.00 71.06 300 SER A CA 1
ATOM 2346 C C . SER A 1 300 ? -15.675 -10.866 -14.591 1.00 71.06 300 SER A C 1
ATOM 2348 O O . SER A 1 300 ? -14.502 -10.500 -14.559 1.00 71.06 300 SER A O 1
ATOM 2350 N N . SER A 1 301 ? -16.656 -10.095 -15.076 1.00 75.31 301 SER A N 1
ATOM 2351 C CA . SER A 1 301 ? -16.456 -8.755 -15.633 1.00 75.31 301 SER A CA 1
ATOM 2352 C C . SER A 1 301 ? -16.740 -7.640 -14.619 1.00 75.31 301 SER A C 1
ATOM 2354 O O . SER A 1 301 ? -15.940 -6.719 -14.486 1.00 75.31 301 SER A O 1
ATOM 2356 N N . ASP A 1 302 ? -17.879 -7.693 -13.917 1.00 78.94 302 ASP A N 1
ATOM 2357 C CA . ASP A 1 302 ? -18.278 -6.725 -12.888 1.00 78.94 302 ASP A CA 1
ATOM 2358 C C . ASP A 1 302 ? -19.219 -7.362 -11.846 1.00 78.94 302 ASP A C 1
ATOM 2360 O O . ASP A 1 302 ? -20.419 -7.566 -12.071 1.00 78.94 302 ASP A O 1
ATOM 2364 N N . GLY A 1 303 ? -18.681 -7.638 -10.656 1.00 78.69 303 GLY A N 1
ATOM 2365 C CA . GLY A 1 303 ? -19.423 -8.290 -9.572 1.00 78.69 303 GLY A CA 1
ATOM 2366 C C . GLY A 1 303 ? -20.627 -7.489 -9.056 1.00 78.69 303 GLY A C 1
ATOM 2367 O O . GLY A 1 303 ? -21.637 -8.076 -8.663 1.00 78.69 303 GLY A O 1
ATOM 2368 N N . ALA A 1 304 ? -20.575 -6.154 -9.090 1.00 76.81 304 ALA A N 1
ATOM 2369 C CA . ALA A 1 304 ? -21.672 -5.301 -8.625 1.00 76.81 304 ALA A CA 1
ATOM 2370 C C . ALA A 1 304 ? -22.892 -5.354 -9.566 1.00 76.81 304 ALA A C 1
ATOM 2372 O O . ALA A 1 304 ? -24.039 -5.421 -9.104 1.00 76.81 304 ALA A O 1
ATOM 2373 N N . THR A 1 305 ? -22.653 -5.363 -10.880 1.00 84.19 305 THR A N 1
ATOM 2374 C CA . THR A 1 305 ? -23.670 -5.585 -11.915 1.00 84.19 305 THR A CA 1
ATOM 2375 C C . THR A 1 305 ? -24.247 -6.985 -11.784 1.00 84.19 305 THR A C 1
ATOM 2377 O O . THR A 1 305 ? -25.470 -7.121 -11.749 1.00 84.19 305 THR A O 1
ATOM 2380 N N . ALA A 1 306 ? -23.399 -8.007 -11.621 1.00 86.31 306 ALA A N 1
ATOM 2381 C CA . ALA A 1 306 ? -23.845 -9.386 -11.431 1.00 86.31 306 ALA A CA 1
ATOM 2382 C C . ALA A 1 306 ? -24.760 -9.533 -10.205 1.00 86.31 306 ALA A C 1
ATOM 2384 O O . ALA A 1 306 ? -25.867 -10.060 -10.319 1.00 86.31 306 ALA A O 1
ATOM 2385 N N . TRP A 1 307 ? -24.363 -8.982 -9.052 1.00 85.31 307 TRP A N 1
ATOM 2386 C CA . TRP A 1 307 ? -25.181 -8.974 -7.836 1.00 85.31 307 TRP A CA 1
ATOM 2387 C C . TRP A 1 307 ? -26.520 -8.257 -8.036 1.00 85.31 307 TRP A C 1
ATOM 2389 O O . TRP A 1 307 ? -27.580 -8.794 -7.707 1.00 85.31 307 TRP A O 1
ATOM 2399 N N . SER A 1 308 ? -26.483 -7.048 -8.603 1.00 87.31 308 SER A N 1
ATOM 2400 C CA . SER A 1 308 ? -27.681 -6.230 -8.820 1.00 87.31 308 SER A CA 1
ATOM 2401 C C . SER A 1 308 ? -28.663 -6.909 -9.773 1.00 87.31 308 SER A C 1
ATOM 2403 O O . SER A 1 308 ? -29.874 -6.910 -9.540 1.00 87.31 308 SER A O 1
ATOM 2405 N N . LEU A 1 309 ? -28.151 -7.505 -10.849 1.00 90.62 309 LEU A N 1
ATOM 2406 C CA . LEU A 1 309 ? -28.951 -8.219 -11.830 1.00 90.62 309 LEU A CA 1
ATOM 2407 C C . LEU A 1 309 ? -29.518 -9.510 -11.246 1.00 90.62 309 LEU A C 1
ATOM 2409 O O . LEU A 1 309 ? -30.707 -9.775 -11.425 1.00 90.62 309 LEU A O 1
ATOM 2413 N N . MET A 1 310 ? -28.713 -10.267 -10.497 1.00 91.56 310 MET A N 1
ATOM 2414 C CA . MET A 1 310 ? -29.153 -11.483 -9.819 1.00 91.56 310 MET A CA 1
ATOM 2415 C C . MET A 1 310 ? -30.307 -11.184 -8.855 1.00 91.56 310 MET A C 1
ATOM 2417 O O . MET A 1 310 ? -31.365 -11.811 -8.944 1.00 91.56 310 MET A O 1
ATOM 2421 N N . ALA A 1 311 ? -30.134 -10.190 -7.978 1.00 88.19 311 ALA A N 1
ATOM 2422 C CA . ALA A 1 311 ? -31.139 -9.796 -6.995 1.00 88.19 311 ALA A CA 1
ATOM 2423 C C . ALA A 1 311 ? -32.455 -9.362 -7.660 1.00 88.19 311 ALA A C 1
ATOM 2425 O O . ALA A 1 311 ? -33.524 -9.843 -7.282 1.00 88.19 311 ALA A O 1
ATOM 2426 N N . ASN A 1 312 ? -32.384 -8.513 -8.690 1.00 91.25 312 ASN A N 1
ATOM 2427 C CA . ASN A 1 312 ? -33.566 -8.014 -9.396 1.00 91.25 312 ASN A CA 1
ATOM 2428 C C . ASN A 1 312 ? -34.264 -9.096 -10.235 1.00 91.25 312 ASN A C 1
ATOM 2430 O O . ASN A 1 312 ? -35.495 -9.134 -10.298 1.00 91.25 312 ASN A O 1
ATOM 2434 N N . SER A 1 313 ? -33.506 -9.995 -10.866 1.00 92.00 313 SER A N 1
ATOM 2435 C CA . SER A 1 313 ? -34.071 -11.098 -11.659 1.00 92.00 313 SER A CA 1
ATOM 2436 C C . SER A 1 313 ? -34.786 -12.095 -10.763 1.00 92.00 313 SER A C 1
ATOM 2438 O O . SER A 1 313 ? -35.928 -12.470 -11.032 1.00 92.00 313 SER A O 1
ATOM 2440 N N . ALA A 1 314 ? -34.152 -12.453 -9.642 1.00 89.38 314 ALA A N 1
ATOM 2441 C CA . ALA A 1 314 ? -34.788 -13.264 -8.626 1.00 89.38 314 ALA A CA 1
ATOM 2442 C C . ALA A 1 314 ? -36.049 -12.553 -8.122 1.00 89.38 314 ALA A C 1
ATOM 2444 O O . ALA A 1 314 ? -37.105 -13.173 -8.150 1.00 89.38 314 ALA A O 1
ATOM 2445 N N . ALA A 1 315 ? -35.985 -11.270 -7.718 1.00 88.75 315 ALA A N 1
ATOM 2446 C CA . ALA A 1 315 ? -37.123 -10.462 -7.228 1.00 88.75 315 ALA A CA 1
ATOM 2447 C C . ALA A 1 315 ? -38.322 -10.523 -8.184 1.00 88.75 315 ALA A C 1
ATOM 2449 O O . ALA A 1 315 ? -39.459 -10.801 -7.797 1.00 88.75 315 ALA A O 1
ATOM 2450 N N . THR A 1 316 ? -38.031 -10.331 -9.467 1.00 91.69 316 THR A N 1
ATOM 2451 C CA . THR A 1 316 ? -39.025 -10.335 -10.538 1.00 91.69 316 THR A CA 1
ATOM 2452 C C . THR A 1 316 ? -39.649 -11.720 -10.738 1.00 91.69 316 THR A C 1
ATOM 2454 O O . THR A 1 316 ? -40.856 -11.805 -10.960 1.00 91.69 316 THR A O 1
ATOM 2457 N N . MET A 1 317 ? -38.874 -12.800 -10.590 1.00 91.94 317 MET A N 1
ATOM 2458 C CA . MET A 1 317 ? -39.387 -14.175 -10.631 1.00 91.94 317 MET A CA 1
ATOM 2459 C C . MET A 1 317 ? -40.381 -14.458 -9.497 1.00 91.94 317 MET A C 1
ATOM 2461 O O . MET A 1 317 ? -41.434 -15.041 -9.743 1.00 91.94 317 MET A O 1
ATOM 2465 N N . VAL A 1 318 ? -40.119 -14.050 -8.250 1.00 88.62 318 VAL A N 1
ATOM 2466 C CA . VAL A 1 318 ? -41.117 -14.320 -7.194 1.00 88.62 318 VAL A CA 1
ATOM 2467 C C . VAL A 1 318 ? -42.380 -13.511 -7.419 1.00 88.62 318 VAL A C 1
ATOM 2469 O O . VAL A 1 318 ? -43.473 -14.035 -7.221 1.00 88.62 318 VAL A O 1
ATOM 2472 N N . ALA A 1 319 ? -42.259 -12.271 -7.894 1.00 87.62 319 ALA A N 1
ATOM 2473 C CA . ALA A 1 319 ? -43.428 -11.483 -8.256 1.00 87.62 319 ALA A CA 1
ATOM 2474 C C . ALA A 1 319 ? -44.263 -12.150 -9.355 1.00 87.62 319 ALA A C 1
ATOM 2476 O O . ALA A 1 319 ? -45.491 -12.097 -9.283 1.00 87.62 319 ALA A O 1
ATOM 2477 N N . SER A 1 320 ? -43.622 -12.774 -10.348 1.00 88.69 320 SER A N 1
ATOM 2478 C CA . SER A 1 320 ? -44.322 -13.438 -11.448 1.00 88.69 320 SER A CA 1
ATOM 2479 C C . SER A 1 320 ? -44.964 -14.764 -11.038 1.00 88.69 320 SER A C 1
ATOM 2481 O O . SER A 1 320 ? -46.049 -15.068 -11.521 1.00 88.69 320 SER A O 1
ATOM 2483 N N . VAL A 1 321 ? -44.333 -15.525 -10.138 1.00 88.38 321 VAL A N 1
ATOM 2484 C CA . VAL A 1 321 ? -44.774 -16.885 -9.775 1.00 88.38 321 VAL A CA 1
ATOM 2485 C C . VAL A 1 321 ? -45.678 -16.919 -8.539 1.00 88.38 321 VAL A C 1
ATOM 2487 O O . VAL A 1 321 ? -46.603 -17.723 -8.478 1.00 88.38 321 VAL A O 1
ATOM 2490 N N . TYR A 1 322 ? -45.435 -16.067 -7.542 1.00 85.75 322 TYR A N 1
ATOM 2491 C CA . TYR A 1 322 ? -46.103 -16.149 -6.233 1.00 85.75 322 TYR A CA 1
ATOM 2492 C C . TYR A 1 322 ? -47.164 -15.064 -6.001 1.00 85.75 322 TYR A C 1
ATOM 2494 O O . TYR A 1 322 ? -47.778 -15.020 -4.933 1.00 85.75 322 TYR A O 1
ATOM 2502 N N . SER A 1 323 ? -47.413 -14.195 -6.983 1.00 86.75 323 SER A N 1
ATOM 2503 C CA . SER A 1 323 ? -48.539 -13.254 -6.943 1.00 86.75 323 SER A CA 1
ATOM 2504 C C . SER A 1 323 ? -49.804 -13.885 -7.527 1.00 86.75 323 SER A C 1
ATOM 2506 O O . SER A 1 323 ? -49.736 -14.760 -8.380 1.00 86.75 323 SER A O 1
ATOM 2508 N N . SER A 1 324 ? -50.986 -13.406 -7.126 1.00 89.31 324 SER A N 1
ATOM 2509 C CA . SER A 1 324 ? -52.245 -13.859 -7.741 1.00 89.31 324 SER A CA 1
ATOM 2510 C C . SER A 1 324 ? -52.331 -13.457 -9.219 1.00 89.31 324 SER A C 1
ATOM 2512 O O . SER A 1 324 ? -51.919 -12.342 -9.553 1.00 89.31 324 SER A O 1
ATOM 2514 N N . ASP A 1 325 ? -53.027 -14.240 -10.040 1.00 89.56 325 ASP A N 1
ATOM 2515 C CA . ASP A 1 325 ? -53.230 -13.997 -11.479 1.00 89.56 325 ASP A CA 1
ATOM 2516 C C . ASP A 1 325 ? -53.652 -12.560 -11.821 1.00 89.56 325 ASP A C 1
ATOM 2518 O O . ASP A 1 325 ? -53.115 -11.949 -12.741 1.00 89.56 325 ASP A O 1
ATOM 2522 N N . ALA A 1 326 ? -54.564 -11.967 -11.041 1.00 88.81 326 ALA A N 1
ATOM 2523 C CA . ALA A 1 326 ? -55.012 -10.588 -11.250 1.00 88.81 326 ALA A CA 1
ATOM 2524 C C . ALA A 1 326 ? -53.877 -9.552 -11.097 1.00 88.81 326 ALA A C 1
ATOM 2526 O O . ALA A 1 326 ? -53.829 -8.557 -11.823 1.00 88.81 326 ALA A O 1
ATOM 2527 N N . HIS A 1 327 ? -52.949 -9.783 -10.165 1.00 87.75 327 HIS A N 1
ATOM 2528 C CA . HIS A 1 327 ? -51.777 -8.933 -9.952 1.00 87.75 327 HIS A CA 1
ATOM 2529 C C . HIS A 1 327 ? -50.711 -9.185 -11.016 1.00 87.75 327 HIS A C 1
ATOM 2531 O O . HIS A 1 327 ? -50.150 -8.223 -11.536 1.00 87.75 327 HIS A O 1
ATOM 2537 N N . VAL A 1 328 ? -50.475 -10.445 -11.393 1.00 90.50 328 VAL A N 1
ATOM 2538 C CA . VAL A 1 328 ? -49.551 -10.799 -12.481 1.00 90.50 328 VAL A CA 1
ATOM 2539 C C . VAL A 1 328 ? -50.006 -10.159 -13.795 1.00 90.50 328 VAL A C 1
ATOM 2541 O O . VAL A 1 328 ? -49.226 -9.451 -14.428 1.00 90.50 328 VAL A O 1
ATOM 2544 N N . ALA A 1 329 ? -51.288 -10.286 -14.152 1.00 88.06 329 ALA A N 1
ATOM 2545 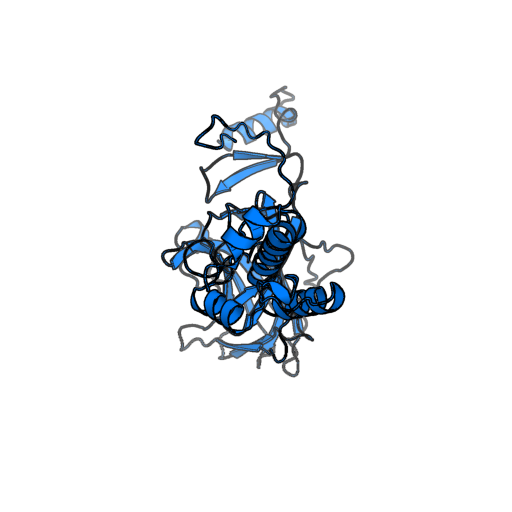C CA . ALA A 1 329 ? -51.861 -9.665 -15.347 1.00 88.06 329 ALA A CA 1
ATOM 2546 C C . ALA A 1 329 ? -51.703 -8.136 -15.343 1.00 88.06 329 ALA A C 1
ATOM 2548 O O . ALA A 1 329 ? -51.397 -7.532 -16.371 1.00 88.06 329 ALA A O 1
ATOM 2549 N N . ARG A 1 330 ? -51.850 -7.498 -14.175 1.00 88.19 330 ARG A N 1
ATOM 2550 C CA . ARG A 1 330 ? -51.638 -6.054 -14.022 1.00 88.19 330 ARG A CA 1
ATOM 2551 C C . ARG A 1 330 ? -50.165 -5.650 -14.150 1.00 88.19 330 ARG A C 1
ATOM 2553 O O . ARG A 1 330 ? -49.890 -4.589 -14.702 1.00 88.19 330 ARG A O 1
ATOM 2560 N N . MET A 1 331 ? -49.236 -6.451 -13.626 1.00 89.88 331 MET A N 1
ATOM 2561 C CA . MET A 1 331 ? -47.796 -6.159 -13.645 1.00 89.88 331 MET A CA 1
ATOM 2562 C C . MET A 1 331 ? -47.161 -6.406 -15.018 1.00 89.88 331 MET A C 1
ATOM 2564 O O . MET A 1 331 ? -46.367 -5.588 -15.472 1.00 89.88 331 MET A O 1
ATOM 2568 N N . PHE A 1 332 ? -47.518 -7.509 -15.678 1.00 92.00 332 PHE A N 1
ATOM 2569 C CA . PHE A 1 332 ? -46.877 -7.969 -16.915 1.00 92.00 332 PHE A CA 1
ATOM 2570 C C . PHE A 1 332 ? -47.677 -7.629 -18.187 1.00 92.00 332 PHE A C 1
ATOM 2572 O O . PHE A 1 332 ? -47.127 -7.668 -19.282 1.00 92.00 332 PHE A O 1
ATOM 2579 N N . GLY A 1 333 ? -48.948 -7.221 -18.078 1.00 84.75 333 GLY A N 1
ATOM 2580 C CA . GLY A 1 333 ? -49.805 -6.915 -19.235 1.00 84.75 333 GLY A CA 1
ATOM 2581 C C . GLY A 1 333 ? -49.556 -5.560 -19.919 1.00 84.75 333 GLY A C 1
ATOM 2582 O O . GLY A 1 333 ? -50.169 -5.271 -20.942 1.00 84.75 333 GLY A O 1
ATOM 2583 N N . GLY A 1 334 ? -48.680 -4.710 -19.372 1.00 77.94 334 GLY A N 1
ATOM 2584 C CA . GLY A 1 334 ? -48.480 -3.318 -19.808 1.00 77.94 334 GLY A CA 1
ATOM 2585 C C . GLY A 1 334 ? -47.542 -3.102 -21.005 1.00 77.94 334 GLY A C 1
ATOM 2586 O O . GLY A 1 334 ? -47.112 -1.972 -21.227 1.00 77.94 334 GLY A O 1
ATOM 2587 N N . GLY A 1 335 ? -47.159 -4.152 -21.739 1.00 77.44 335 GLY A N 1
ATOM 2588 C CA . GLY A 1 335 ? -46.268 -4.079 -22.911 1.00 77.44 335 GLY A CA 1
ATOM 2589 C C . GLY A 1 335 ? -44.779 -3.852 -22.602 1.00 77.44 335 GLY A C 1
ATOM 2590 O O . GLY A 1 335 ? -43.935 -4.153 -23.440 1.00 77.44 335 GLY A O 1
ATOM 2591 N N . ARG A 1 336 ? -44.436 -3.384 -21.394 1.00 84.31 336 ARG A N 1
ATOM 2592 C CA . ARG A 1 336 ? -43.062 -3.329 -20.876 1.00 84.31 336 ARG A CA 1
ATOM 2593 C C . ARG A 1 336 ? -42.930 -4.261 -19.681 1.00 84.31 336 ARG A C 1
ATOM 2595 O O . ARG A 1 336 ? -43.654 -4.092 -18.701 1.00 84.31 336 ARG A O 1
ATOM 2602 N N . LEU A 1 337 ? -41.982 -5.194 -19.745 1.00 91.25 337 LEU A N 1
ATOM 2603 C CA . LEU A 1 337 ? -41.741 -6.129 -18.651 1.00 91.25 337 LEU A CA 1
ATOM 2604 C C . LEU A 1 337 ? -41.265 -5.385 -17.387 1.00 91.25 337 LEU A C 1
ATOM 2606 O O . LEU A 1 337 ? -40.389 -4.511 -17.473 1.00 91.25 337 LEU A O 1
ATOM 2610 N N . PRO A 1 338 ? -41.846 -5.683 -16.212 1.00 90.75 338 PRO A N 1
ATOM 2611 C CA . PRO A 1 338 ? -41.462 -5.048 -14.959 1.00 90.75 338 PRO A CA 1
ATOM 2612 C C . PRO A 1 338 ? -40.116 -5.590 -14.472 1.00 90.75 338 PRO A C 1
ATOM 2614 O O . PRO A 1 338 ? -39.806 -6.758 -14.665 1.00 90.75 338 PRO A O 1
ATOM 2617 N N . ILE A 1 339 ? -39.330 -4.751 -13.798 1.00 91.00 339 ILE A N 1
ATOM 2618 C CA . ILE A 1 339 ? -38.155 -5.185 -13.031 1.00 91.00 339 ILE A CA 1
ATOM 2619 C C . ILE A 1 339 ? -38.455 -4.851 -11.581 1.00 91.00 339 ILE A C 1
ATOM 2621 O O . ILE A 1 339 ? -38.686 -3.683 -11.255 1.00 91.00 339 ILE A O 1
ATOM 2625 N N . MET A 1 340 ? -38.486 -5.866 -10.727 1.00 86.38 340 MET A N 1
ATOM 2626 C CA . MET A 1 340 ? -38.693 -5.670 -9.303 1.00 86.38 340 MET A CA 1
ATOM 2627 C C . MET A 1 340 ? -37.358 -5.394 -8.613 1.00 86.38 340 MET A C 1
ATOM 2629 O O . MET A 1 340 ? -36.381 -6.102 -8.828 1.00 86.38 340 MET A O 1
ATOM 2633 N N . SER A 1 341 ? -37.338 -4.359 -7.775 1.00 77.75 341 SER A N 1
ATOM 2634 C CA . SER A 1 341 ? -36.206 -4.012 -6.917 1.00 77.75 341 SER A CA 1
ATOM 2635 C C . SER A 1 341 ? -36.583 -4.329 -5.475 1.00 77.75 341 SER A C 1
ATOM 2637 O O . SER A 1 341 ? -37.277 -3.542 -4.832 1.00 77.75 341 SER A O 1
ATOM 2639 N N . SER A 1 342 ? -36.160 -5.486 -4.968 1.00 66.56 342 SER A N 1
ATOM 2640 C CA . SER A 1 342 ? -36.377 -5.883 -3.572 1.00 66.56 342 SER A CA 1
ATOM 2641 C C . SER A 1 342 ? -35.326 -6.884 -3.101 1.00 66.56 342 SER A C 1
ATOM 2643 O O . SER A 1 342 ? -34.754 -7.612 -3.907 1.00 66.56 342 SER A O 1
ATOM 2645 N N . THR A 1 343 ? -35.124 -6.975 -1.788 1.00 58.50 343 THR A N 1
ATOM 2646 C CA . THR A 1 343 ? -34.312 -8.017 -1.149 1.00 58.50 343 THR A CA 1
ATOM 2647 C C . THR A 1 343 ? -35.205 -9.103 -0.543 1.00 58.50 343 THR A C 1
ATOM 2649 O O . THR A 1 343 ? -36.247 -8.818 0.044 1.00 58.50 343 THR A O 1
ATOM 2652 N N . TYR A 1 344 ? -34.786 -10.366 -0.654 1.00 60.19 344 TYR A N 1
ATOM 2653 C CA . TYR A 1 344 ? -35.541 -11.543 -0.188 1.00 60.19 344 TYR A CA 1
ATOM 2654 C C . TYR A 1 344 ? -35.504 -11.810 1.318 1.00 60.19 344 TYR A C 1
ATOM 2656 O O . TYR A 1 344 ? -35.944 -12.860 1.779 1.00 60.19 344 TYR A O 1
ATOM 2664 N N . ALA A 1 345 ? -35.011 -10.854 2.096 1.00 55.94 345 ALA A N 1
ATOM 2665 C CA . ALA A 1 345 ? -34.932 -10.955 3.543 1.00 55.94 345 ALA A CA 1
ATOM 2666 C C . ALA A 1 345 ? -35.591 -9.728 4.190 1.00 55.94 345 ALA A C 1
ATOM 2668 O O . ALA A 1 345 ? -34.887 -8.860 4.708 1.00 55.94 345 ALA A O 1
ATOM 2669 N N . PRO A 1 346 ? -36.932 -9.604 4.156 1.00 55.59 346 PRO A N 1
ATOM 2670 C CA . PRO A 1 346 ? -37.599 -8.587 4.950 1.00 55.59 346 PRO A CA 1
ATOM 2671 C C . PRO A 1 346 ? -37.425 -8.944 6.432 1.00 55.59 346 PRO A C 1
ATOM 2673 O O . PRO A 1 346 ? -38.059 -9.861 6.945 1.00 55.59 346 PRO A O 1
ATOM 2676 N N . THR A 1 347 ? -36.551 -8.226 7.132 1.00 54.84 347 THR A N 1
ATOM 2677 C CA . THR A 1 347 ? -36.382 -8.339 8.592 1.00 54.84 347 THR A CA 1
ATOM 2678 C C . THR A 1 347 ? -37.345 -7.429 9.370 1.00 54.84 347 THR A C 1
ATOM 2680 O O . THR A 1 347 ? -37.314 -7.411 10.598 1.00 54.84 347 THR A O 1
ATOM 2683 N N . GLY A 1 348 ? -38.214 -6.684 8.672 1.00 58.41 348 GLY A N 1
ATOM 2684 C CA . GLY A 1 348 ? -39.161 -5.715 9.236 1.00 58.41 348 GLY A CA 1
ATOM 2685 C C . GLY A 1 348 ? -40.627 -6.158 9.179 1.00 58.41 348 GLY A C 1
ATOM 2686 O O . GLY A 1 348 ? -40.987 -7.110 8.484 1.00 58.41 348 GLY A O 1
ATOM 2687 N N . ARG A 1 349 ? -41.496 -5.448 9.909 1.00 58.41 349 ARG A N 1
ATOM 2688 C CA . ARG A 1 349 ? -42.939 -5.715 9.959 1.00 58.41 349 ARG A CA 1
ATOM 2689 C C . ARG A 1 349 ? -43.697 -4.575 9.297 1.00 58.41 349 ARG A C 1
ATOM 2691 O O . ARG A 1 349 ? -43.925 -3.545 9.915 1.00 58.41 349 ARG A O 1
ATOM 2698 N N . VAL A 1 350 ? -44.161 -4.809 8.076 1.00 66.38 350 VAL A N 1
ATOM 2699 C CA . VAL A 1 350 ? -44.921 -3.803 7.337 1.00 66.38 350 VAL A CA 1
ATOM 2700 C C . VAL A 1 350 ? -46.394 -3.817 7.762 1.00 66.38 350 VAL A C 1
ATOM 2702 O O . VAL A 1 350 ? -47.013 -4.881 7.844 1.00 66.38 350 VAL A O 1
ATOM 2705 N N . THR A 1 351 ? -46.978 -2.643 8.007 1.00 68.75 351 THR A N 1
ATOM 2706 C CA . THR A 1 351 ? -48.424 -2.469 8.232 1.00 68.75 351 THR A CA 1
ATOM 2707 C C . THR A 1 351 ? -49.049 -1.661 7.097 1.00 68.75 351 THR A C 1
ATOM 2709 O O . THR A 1 351 ? -48.462 -0.698 6.613 1.00 68.75 351 THR A O 1
ATOM 2712 N N . PHE A 1 352 ? -50.229 -2.074 6.628 1.00 76.81 352 PHE A N 1
ATOM 2713 C CA . PHE A 1 352 ? -50.954 -1.397 5.551 1.00 76.81 352 PHE A CA 1
ATOM 2714 C C . PHE A 1 352 ? -52.193 -0.708 6.119 1.00 76.81 352 PHE A C 1
ATOM 2716 O O . PHE A 1 352 ? -53.044 -1.368 6.715 1.00 76.81 352 PHE A O 1
ATOM 2723 N N . ASP A 1 353 ? -52.305 0.606 5.927 1.00 78.56 353 ASP A N 1
ATOM 2724 C CA . ASP A 1 353 ? -53.414 1.416 6.460 1.00 78.56 353 ASP A CA 1
ATOM 2725 C C . ASP A 1 353 ? -54.601 1.567 5.490 1.00 78.56 353 ASP A C 1
ATOM 2727 O O . ASP A 1 353 ? -55.524 2.346 5.729 1.00 78.56 353 ASP A O 1
ATOM 2731 N N . GLY A 1 354 ? -54.584 0.828 4.378 1.00 62.41 354 GLY A N 1
ATOM 2732 C CA . GLY A 1 354 ? -55.579 0.937 3.312 1.00 62.41 354 GLY A CA 1
ATOM 2733 C C . GLY A 1 354 ? -55.153 1.835 2.149 1.00 62.41 354 GLY A C 1
ATOM 2734 O O . GLY A 1 354 ? -55.825 1.817 1.116 1.00 62.41 354 GLY A O 1
ATOM 2735 N N . LYS A 1 355 ? -54.048 2.589 2.267 1.00 64.94 355 LYS A N 1
ATOM 2736 C CA . LYS A 1 355 ? -53.482 3.388 1.163 1.00 64.94 355 LYS A CA 1
ATOM 2737 C C . LYS A 1 355 ? -51.962 3.318 1.051 1.00 64.94 355 LYS A C 1
ATOM 2739 O O . LYS A 1 355 ? -51.458 3.360 -0.069 1.00 64.94 355 LYS A O 1
ATOM 2744 N N . VAL A 1 356 ? -51.239 3.218 2.164 1.00 55.38 356 VAL A N 1
ATOM 2745 C CA . VAL A 1 356 ? -49.771 3.255 2.198 1.00 55.38 356 VAL A CA 1
ATOM 2746 C C . VAL A 1 356 ? -49.239 2.120 3.073 1.00 55.38 356 VAL A C 1
ATOM 2748 O O . VAL A 1 356 ? -49.854 1.725 4.064 1.00 55.38 356 VAL A O 1
ATOM 2751 N N . TYR A 1 357 ? -48.098 1.565 2.669 1.00 65.25 357 TYR A N 1
ATOM 2752 C CA . TYR A 1 357 ? -47.340 0.611 3.470 1.00 65.25 357 TYR A CA 1
ATOM 2753 C C . TYR A 1 357 ? -46.378 1.365 4.394 1.00 65.25 357 TYR A C 1
ATOM 2755 O O . TYR A 1 357 ? -45.592 2.187 3.925 1.00 65.25 357 TYR A O 1
ATOM 2763 N N . HIS A 1 358 ? -46.430 1.063 5.691 1.00 64.06 358 HIS A N 1
ATOM 2764 C CA . HIS A 1 358 ? -45.520 1.577 6.719 1.00 64.06 358 HIS A CA 1
ATOM 2765 C C . HIS A 1 358 ? -44.553 0.467 7.120 1.00 64.06 358 HIS A C 1
ATOM 2767 O O . HIS A 1 358 ? -45.018 -0.624 7.451 1.00 64.06 358 HIS A O 1
ATOM 2773 N N . GLY A 1 359 ? -43.247 0.733 7.038 1.00 62.53 359 GLY A N 1
ATOM 2774 C CA . GLY A 1 359 ? -42.170 -0.226 7.325 1.00 62.53 359 GLY A CA 1
ATOM 2775 C C . GLY A 1 359 ? -41.775 -0.310 8.789 1.00 62.53 359 GLY A C 1
ATOM 2776 O O . GLY A 1 359 ? -41.886 0.729 9.479 1.00 62.53 359 GLY A O 1
#

Secondary structure (DSSP, 8-state):
-HHHHHHHHHHHHHH----SGGGS-SEEEEEBSSS-EEEEESSSS-TT-EEEEEEEEGGGEEESS---TT--EEEEEE-TTTT--EEEEEPSPPSS-EEEEEEEEEEEEEEESSS--EEEEEEEEE-TTS-EEEEEEEEEEGGG--B-TTT-BTTB--B--SS--PPPSSS-EEEEEEEEEEEEEEPTT-EEEEEEESS--SPPSSHHHHHT------SS-EEEEEE-STTS--EEEEEEEESSTTS-S----SSSSS--HHHHHHHHHTTGGGTTS-GGGTS----HHHHHHHHHHHHHH-HHHHHHHHHHHHHHHHHHHHS-HHHHHHHHTTSS-------S---S--EE-SS-EE-

Solvent-accessible surface area (backbone atoms only — not comparable to full-atom values): 19871 Å² total; per-residue (Å²): 113,67,70,62,54,54,47,32,48,47,38,30,75,76,68,69,41,91,58,65,60,86,77,52,64,80,30,77,48,68,33,37,73,61,92,64,46,78,48,74,35,81,49,84,66,50,88,68,49,43,75,44,60,28,17,42,43,81,96,32,33,31,33,74,63,66,57,58,93,91,49,50,64,53,72,34,51,37,29,78,90,53,94,46,41,58,49,59,28,29,34,59,51,24,74,48,52,29,32,39,41,34,43,24,27,33,40,42,23,34,34,32,79,39,58,57,47,52,44,25,38,40,34,29,47,28,44,80,89,67,52,75,43,85,64,37,48,22,64,45,51,45,29,47,45,45,64,39,79,89,75,30,48,95,54,39,74,35,68,45,74,86,67,69,45,70,35,63,56,88,48,73,43,80,38,70,34,49,28,50,61,36,42,37,28,44,48,57,44,18,23,58,30,42,35,43,24,47,56,67,78,69,84,59,88,45,75,69,51,48,70,73,41,85,70,90,64,69,87,60,73,37,48,40,32,44,32,19,15,81,92,32,62,14,32,38,37,42,25,30,54,42,65,64,73,85,72,60,53,81,68,69,55,84,76,73,89,38,76,49,69,68,58,54,48,51,40,55,77,69,42,58,53,30,32,56,24,51,55,93,68,74,26,64,51,46,52,73,65,62,50,49,52,53,38,51,58,39,34,77,76,39,51,64,59,21,51,53,43,51,42,25,16,51,36,29,24,50,51,63,70,76,43,57,68,74,55,34,50,63,54,46,65,70,87,52,81,68,78,35,88,55,74,99,71,77,91,70,71,71,47,71,80,86,87,53,80,44,112

pLDDT: mean 87.71, std 11.99, range [34.94, 98.56]

Radius of gyration: 27.14 Å; Cα contacts (8 Å, |Δi|>4): 718; chains: 1; bounding box: 82×44×68 Å

Sequence (359 aa):
QYAFESLRWFDHWLKGNDTGVMDGPDVRLFVTGGDGSWKAAADWPLPETVWHPFYLHSGGLLSEHEHWPHEGGSSFEDNVYNARGGLSFATPPLVERTEVIGPLTATIHASTNRPELLLFLSLWDIDPEGGQRLLSRGWLKGSMRRTNPETSRPWLWQYDFTAPEPVDTTRPQRYDINIMPTANVFQKGHRIGLRISSSDQDPAVTVFDMLGQGHLLQQAPSWVTIHHDAEHPSVLNVPVTAGNVIGTFISGGSGGMTMAPKVVEACREAGLFWLLVPRELGGSDASTVEFMTMVEELASSDGATAWSLMANSAATMVASVYSSDAHVARMFGGGRLPIMSSTYAPTGRVTFDGKVYHG

Mean predicted aligned error: 13.2 Å